Protein AF-M1F6X7-F1 (afdb_monomer)

Solvent-accessible surface area (backbone atoms only — not comparable to full-atom values): 12164 Å² total; per-residue (Å²): 140,86,89,84,86,83,87,74,58,83,88,46,48,66,58,52,55,57,53,46,52,74,77,38,92,84,75,77,85,72,85,86,73,88,74,80,85,72,71,90,48,77,64,46,50,70,72,51,71,56,59,38,81,82,43,42,89,64,63,47,84,87,40,92,44,51,84,36,68,67,55,43,53,50,49,46,57,52,26,52,50,25,73,67,59,53,76,89,59,82,58,83,80,77,90,76,50,71,66,55,34,50,34,46,22,57,45,45,52,60,50,59,69,45,37,86,82,72,51,56,69,70,54,56,58,50,49,56,48,34,40,74,74,34,51,47,50,54,84,38,80,56,48,63,44,55,45,20,52,52,36,34,77,73,75,55,29,33,61,40,64,31,62,54,49,54,36,69,68,41,51,55,56,32,47,78,66,36,32,45,79,37,62,84,71,77,78,51,67,93,41,58,92,60,70,99,68,124

Structure (mmCIF, N/CA/C/O backbone):
data_AF-M1F6X7-F1
#
_entry.id   AF-M1F6X7-F1
#
loop_
_atom_site.group_PDB
_atom_site.id
_atom_site.type_symbol
_atom_site.label_atom_id
_atom_site.label_alt_id
_atom_site.label_comp_id
_atom_site.label_asym_id
_atom_site.label_entity_id
_atom_site.label_seq_id
_atom_site.pdbx_PDB_ins_code
_atom_site.Cartn_x
_atom_site.Cartn_y
_ato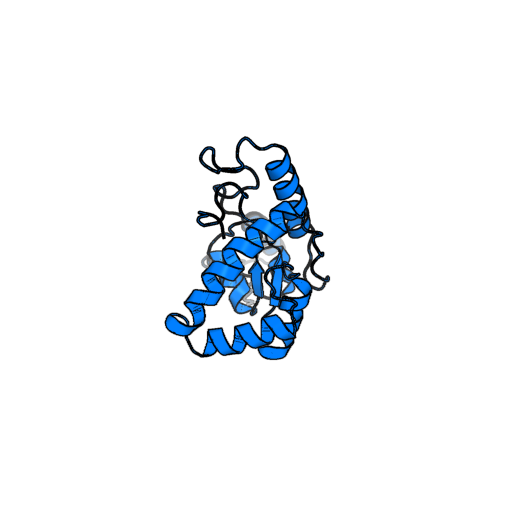m_site.Cartn_z
_atom_site.occupancy
_atom_site.B_iso_or_equiv
_atom_site.auth_seq_id
_atom_site.auth_comp_id
_atom_site.auth_asym_id
_atom_site.auth_atom_id
_atom_site.pdbx_PDB_model_num
ATOM 1 N N . GLU A 1 1 ? 22.591 -9.695 -46.150 1.00 74.75 1 GLU A N 1
ATOM 2 C CA . GLU A 1 1 ? 22.626 -8.652 -45.103 1.00 74.75 1 GLU A CA 1
ATOM 3 C C . GLU A 1 1 ? 21.731 -9.086 -43.954 1.00 74.75 1 GLU A C 1
ATOM 5 O O . GLU A 1 1 ? 20.701 -9.698 -44.215 1.00 74.75 1 GLU A O 1
ATOM 10 N N . TYR A 1 2 ? 22.136 -8.831 -42.710 1.00 80.81 2 TYR A N 1
ATOM 11 C CA . TYR A 1 2 ? 21.358 -9.176 -41.519 1.00 80.81 2 TYR A CA 1
ATOM 12 C C . TYR A 1 2 ? 21.088 -7.913 -40.709 1.00 80.81 2 TYR A C 1
ATOM 14 O O . TYR A 1 2 ? 21.994 -7.111 -40.492 1.00 80.81 2 TYR A O 1
ATOM 22 N N . TYR A 1 3 ? 19.854 -7.770 -40.232 1.00 80.94 3 TYR A N 1
ATOM 23 C CA . TYR A 1 3 ? 19.467 -6.723 -39.296 1.00 80.94 3 TYR A CA 1
ATOM 24 C C . TYR A 1 3 ? 19.194 -7.368 -37.945 1.00 80.94 3 TYR A C 1
ATOM 26 O O . TYR A 1 3 ? 18.403 -8.305 -37.848 1.00 80.94 3 TYR A O 1
ATOM 34 N N . VAL A 1 4 ? 19.864 -6.875 -36.907 1.00 79.38 4 VAL A N 1
ATOM 35 C CA . VAL A 1 4 ? 19.734 -7.392 -35.545 1.00 79.38 4 VAL A CA 1
ATOM 36 C C . VAL A 1 4 ? 19.265 -6.260 -34.647 1.00 79.38 4 VAL A C 1
ATOM 38 O O . VAL A 1 4 ? 19.945 -5.246 -34.510 1.00 79.38 4 VAL A O 1
ATOM 41 N N . GLN A 1 5 ? 18.104 -6.447 -34.024 1.00 79.88 5 GLN A N 1
ATOM 42 C CA . GLN A 1 5 ? 17.616 -5.591 -32.950 1.00 79.88 5 GLN A CA 1
ATOM 43 C C . GLN A 1 5 ? 17.762 -6.349 -31.631 1.00 79.88 5 GLN A C 1
ATOM 45 O O . GLN A 1 5 ? 17.295 -7.479 -31.506 1.00 79.88 5 GLN A O 1
ATOM 50 N N . CYS A 1 6 ? 18.423 -5.738 -30.652 1.00 80.00 6 CYS A N 1
ATOM 51 C CA . CYS A 1 6 ? 18.613 -6.322 -29.329 1.00 80.00 6 CYS A CA 1
ATOM 52 C C . CYS A 1 6 ? 18.530 -5.247 -28.243 1.00 80.00 6 CYS A C 1
ATOM 54 O O . CYS A 1 6 ? 18.729 -4.060 -28.501 1.00 80.00 6 CYS A O 1
ATOM 56 N N . GLU A 1 7 ? 18.217 -5.682 -27.027 1.00 80.56 7 GLU A N 1
ATOM 57 C CA . GLU A 1 7 ? 18.237 -4.853 -25.826 1.00 80.56 7 GLU A CA 1
ATOM 58 C C . GLU A 1 7 ? 19.459 -5.227 -25.004 1.00 80.56 7 GLU A C 1
ATOM 60 O O . GLU A 1 7 ? 19.685 -6.404 -24.720 1.00 80.56 7 GLU A O 1
ATOM 65 N N . VAL A 1 8 ? 20.254 -4.228 -24.634 1.00 80.75 8 VAL A N 1
ATOM 66 C CA . VAL A 1 8 ? 21.499 -4.427 -23.892 1.00 80.75 8 VAL A CA 1
ATOM 67 C C . VAL A 1 8 ? 21.610 -3.352 -22.823 1.00 80.75 8 VAL A C 1
ATOM 69 O O . VAL A 1 8 ? 21.106 -2.240 -23.001 1.00 80.75 8 VAL A O 1
ATOM 72 N N . HIS A 1 9 ? 22.271 -3.663 -21.712 1.00 78.75 9 HIS A N 1
ATOM 73 C CA . HIS A 1 9 ? 22.577 -2.640 -20.722 1.00 78.75 9 HIS A CA 1
ATOM 74 C C . HIS A 1 9 ? 23.557 -1.616 -21.317 1.00 78.75 9 HIS A C 1
ATOM 76 O O . HIS A 1 9 ? 24.455 -1.986 -22.070 1.00 78.75 9 HIS A O 1
ATOM 82 N N . LEU A 1 10 ? 23.413 -0.329 -20.974 1.00 77.94 10 LEU A N 1
ATOM 83 C CA . LEU A 1 10 ? 24.230 0.751 -21.556 1.00 77.94 10 LEU A CA 1
ATOM 84 C C . LEU A 1 10 ? 25.742 0.516 -21.386 1.00 77.94 10 LEU A C 1
ATOM 86 O O . LEU A 1 10 ? 26.515 0.860 -22.275 1.00 77.94 10 LEU A O 1
ATOM 90 N N . SER A 1 11 ? 26.157 -0.113 -20.281 1.00 82.44 11 SER A N 1
ATOM 91 C CA . SER A 1 11 ? 27.562 -0.483 -20.042 1.00 82.44 11 SER A CA 1
ATOM 92 C C . SER A 1 11 ? 28.110 -1.500 -21.044 1.00 82.44 11 SER A C 1
ATOM 94 O O . SER A 1 11 ? 29.313 -1.528 -21.292 1.00 82.44 11 SER A O 1
ATOM 96 N N . ASP A 1 12 ? 27.243 -2.323 -21.631 1.00 86.69 12 ASP A N 1
ATOM 97 C CA . ASP A 1 12 ? 27.634 -3.509 -22.395 1.00 86.69 12 ASP A CA 1
ATOM 98 C C . ASP A 1 12 ? 27.582 -3.267 -23.907 1.00 86.69 12 ASP A C 1
ATOM 100 O O . ASP A 1 12 ? 28.079 -4.086 -24.683 1.00 86.69 12 ASP A O 1
ATOM 104 N N . VAL A 1 13 ? 27.032 -2.122 -24.336 1.00 86.00 13 VAL A N 1
ATOM 105 C CA . VAL A 1 13 ? 26.913 -1.726 -25.750 1.00 86.00 13 VAL A CA 1
ATOM 106 C C . VAL A 1 13 ? 28.269 -1.817 -26.452 1.00 86.00 13 VAL A C 1
ATOM 108 O O . VAL A 1 13 ? 28.392 -2.474 -27.486 1.00 86.00 13 VAL A O 1
ATOM 111 N N . SER A 1 14 ? 29.309 -1.216 -25.866 1.00 86.62 14 SER A N 1
ATOM 112 C CA . SER A 1 14 ? 30.664 -1.214 -26.439 1.00 86.62 14 SER A CA 1
ATOM 113 C C . SER A 1 14 ? 31.224 -2.632 -26.599 1.00 86.62 14 SER A C 1
ATOM 115 O O . SER A 1 14 ? 31.780 -2.983 -27.647 1.00 86.62 14 SER A O 1
ATOM 117 N N . THR A 1 15 ? 31.016 -3.481 -25.590 1.00 91.38 15 THR A N 1
ATOM 118 C CA . THR A 1 15 ? 31.472 -4.876 -25.579 1.00 91.38 15 THR A CA 1
ATOM 119 C C . THR A 1 15 ? 30.759 -5.713 -26.640 1.00 91.38 15 THR A C 1
ATOM 121 O O . THR A 1 15 ? 31.411 -6.485 -27.355 1.00 91.38 15 THR A O 1
ATOM 124 N N . LEU A 1 16 ? 29.441 -5.542 -26.797 1.00 90.00 16 LEU A N 1
ATOM 125 C CA . LEU A 1 16 ? 28.664 -6.230 -27.828 1.00 90.00 16 LEU A CA 1
ATOM 126 C C . LEU A 1 16 ? 29.121 -5.815 -29.229 1.00 90.00 16 LEU A C 1
ATOM 128 O O . LEU A 1 16 ? 29.435 -6.677 -30.050 1.00 90.00 16 LEU A O 1
ATOM 132 N N . VAL A 1 17 ? 29.204 -4.509 -29.496 1.00 88.69 17 VAL A N 1
ATOM 133 C CA . VAL A 1 17 ? 29.607 -3.982 -30.810 1.00 88.69 17 VAL A CA 1
ATOM 134 C C . VAL A 1 17 ? 31.012 -4.461 -31.174 1.00 88.69 17 VAL A C 1
ATOM 136 O O . VAL A 1 17 ? 31.238 -4.914 -32.296 1.00 88.69 17 VAL A O 1
ATOM 139 N N . SER A 1 18 ? 31.943 -4.431 -30.219 1.00 90.44 18 SER A N 1
ATOM 140 C CA . SER A 1 18 ? 33.307 -4.935 -30.415 1.00 90.44 18 SER A CA 1
ATOM 141 C C . SER A 1 18 ? 33.330 -6.433 -30.722 1.00 90.44 18 SER A C 1
ATOM 143 O O . SER A 1 18 ? 34.113 -6.888 -31.551 1.00 90.44 18 SER A O 1
ATOM 145 N N . SER A 1 19 ? 32.452 -7.215 -30.093 1.00 92.50 19 SER A N 1
ATOM 146 C CA . SER A 1 19 ? 32.354 -8.657 -30.339 1.00 92.50 19 SER A CA 1
ATOM 147 C C . SER A 1 19 ? 31.752 -8.985 -31.705 1.00 92.50 19 SER A C 1
ATOM 149 O O . SER A 1 19 ? 32.264 -9.872 -32.388 1.00 92.50 19 SER A O 1
ATOM 151 N N . LEU A 1 20 ? 30.739 -8.235 -32.146 1.00 91.69 20 LEU A N 1
ATOM 152 C CA . LEU A 1 20 ? 30.153 -8.382 -33.481 1.00 91.69 20 LEU A CA 1
ATOM 153 C C . LEU A 1 20 ? 31.169 -8.053 -34.579 1.00 91.69 20 LEU A C 1
ATOM 155 O O . LEU A 1 20 ? 31.299 -8.818 -35.529 1.00 91.69 20 LEU A O 1
ATOM 159 N N . LYS A 1 21 ? 31.958 -6.983 -34.410 1.00 91.25 21 LYS A N 1
ATOM 160 C CA . LYS A 1 21 ? 33.023 -6.594 -35.355 1.00 91.25 21 LYS A CA 1
ATOM 161 C C . LYS A 1 21 ? 34.134 -7.635 -35.510 1.00 91.25 21 LYS A C 1
ATOM 163 O O . LYS A 1 21 ? 34.841 -7.620 -36.506 1.00 91.25 21 LYS A O 1
ATOM 168 N N . ARG A 1 22 ? 34.304 -8.542 -34.540 1.00 93.38 22 ARG A N 1
ATOM 169 C CA . ARG A 1 22 ? 35.243 -9.674 -34.663 1.00 93.38 22 ARG A CA 1
ATOM 170 C C . ARG A 1 22 ? 34.701 -10.818 -35.518 1.00 93.38 22 ARG A C 1
ATOM 172 O O . ARG A 1 22 ? 35.485 -11.637 -35.976 1.00 93.38 22 ARG A O 1
ATOM 179 N N . SER A 1 23 ? 33.382 -10.893 -35.685 1.00 91.12 23 SER A N 1
ATOM 180 C CA . SER A 1 23 ? 32.707 -12.013 -36.354 1.00 91.12 23 SER A CA 1
ATOM 181 C C . SER A 1 23 ? 32.073 -11.618 -37.692 1.00 91.12 23 SER A C 1
ATOM 183 O O . SER A 1 23 ? 31.665 -12.494 -38.447 1.00 91.12 23 SER A O 1
ATOM 185 N N . ALA A 1 24 ? 31.965 -10.319 -37.982 1.00 88.44 24 ALA A N 1
ATOM 186 C CA . ALA A 1 24 ? 31.384 -9.779 -39.205 1.00 88.44 24 ALA A CA 1
ATOM 187 C C . ALA A 1 24 ? 32.149 -8.526 -39.660 1.00 88.44 24 ALA A C 1
ATOM 189 O O . ALA A 1 24 ? 32.500 -7.681 -38.837 1.00 88.44 24 ALA A O 1
ATOM 190 N N . GLU A 1 25 ? 32.379 -8.406 -40.970 1.00 85.12 25 GLU A N 1
ATOM 191 C CA . GLU A 1 25 ? 33.230 -7.363 -41.564 1.00 85.12 25 GLU A CA 1
ATOM 192 C C . GLU A 1 25 ? 32.570 -5.968 -41.552 1.00 85.12 25 GLU A C 1
ATOM 194 O O . GLU A 1 25 ? 33.205 -4.995 -41.155 1.00 85.12 25 GLU A O 1
ATOM 199 N N . ASP A 1 26 ? 31.273 -5.866 -41.876 1.00 86.25 26 ASP A N 1
ATOM 200 C CA . ASP A 1 26 ? 30.561 -4.585 -42.055 1.00 86.25 26 ASP A CA 1
ATOM 201 C C . ASP A 1 26 ? 29.484 -4.320 -40.983 1.00 86.25 26 ASP A C 1
ATOM 203 O O . ASP A 1 26 ? 28.298 -4.123 -41.267 1.00 86.25 26 ASP A O 1
ATOM 207 N N . VAL A 1 27 ? 29.880 -4.299 -39.706 1.00 87.25 27 VAL A N 1
ATOM 208 C CA . VAL A 1 27 ? 28.955 -3.984 -38.599 1.00 87.25 27 VAL A CA 1
ATOM 209 C C . VAL A 1 27 ? 28.691 -2.479 -38.520 1.00 87.25 27 VAL A C 1
ATOM 211 O O . VAL A 1 27 ? 29.536 -1.704 -38.063 1.00 87.25 27 VAL A O 1
ATOM 214 N N . LYS A 1 28 ? 27.475 -2.069 -38.891 1.00 85.38 28 LYS A N 1
ATOM 215 C CA . LYS A 1 28 ? 26.968 -0.700 -38.719 1.00 85.38 28 LYS A CA 1
ATOM 216 C C . LYS A 1 28 ? 25.973 -0.649 -37.563 1.00 85.38 28 LYS A C 1
ATOM 218 O O . LYS A 1 28 ? 25.024 -1.425 -37.525 1.00 85.38 28 LYS A O 1
ATOM 223 N N . THR A 1 29 ? 26.168 0.286 -36.639 1.00 82.69 29 THR A N 1
ATOM 224 C CA . THR A 1 29 ? 25.193 0.589 -35.588 1.00 82.69 29 THR A CA 1
ATOM 225 C C . THR A 1 29 ? 24.317 1.757 -36.029 1.00 82.69 29 THR A C 1
ATOM 227 O O . THR A 1 29 ? 24.804 2.825 -36.394 1.00 82.69 29 THR A O 1
ATOM 230 N N . THR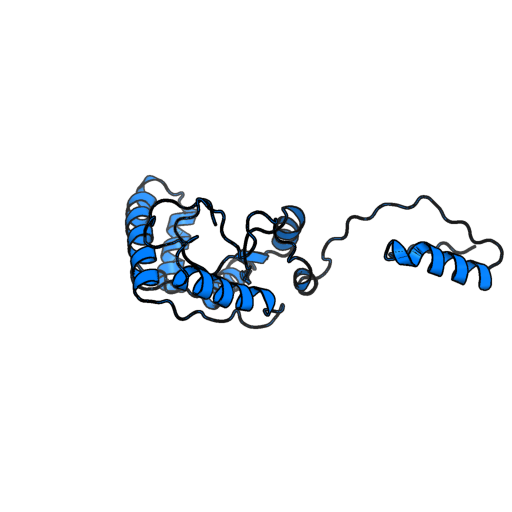 A 1 30 ? 23.003 1.558 -36.024 1.00 74.06 30 THR A N 1
ATOM 231 C CA . THR A 1 30 ? 22.019 2.634 -36.203 1.00 74.06 30 THR A CA 1
ATOM 232 C C . THR A 1 30 ? 21.607 3.227 -34.856 1.00 74.06 30 THR A C 1
ATOM 234 O O . THR A 1 30 ? 21.797 2.597 -33.821 1.00 74.06 30 THR A O 1
ATOM 237 N N . LYS A 1 31 ? 21.048 4.446 -34.900 1.00 68.88 31 LYS A N 1
ATOM 238 C CA . LYS A 1 31 ? 20.545 5.269 -33.784 1.00 68.88 31 LYS A CA 1
ATOM 239 C C . LYS A 1 31 ? 20.216 4.470 -32.514 1.00 68.88 31 LYS A C 1
ATOM 241 O O . LYS A 1 31 ? 19.254 3.705 -32.495 1.00 68.88 31 LYS A O 1
ATOM 246 N N . GLU A 1 32 ? 20.975 4.715 -31.447 1.00 69.19 32 GLU A N 1
ATOM 247 C CA . GLU A 1 32 ? 20.642 4.224 -30.112 1.00 69.19 32 GLU A CA 1
ATOM 248 C C . GLU A 1 32 ? 19.299 4.822 -29.688 1.00 69.19 32 GLU A C 1
ATOM 250 O O . GLU A 1 32 ? 19.150 6.035 -29.515 1.00 69.19 32 GLU A O 1
ATOM 255 N N . LEU A 1 33 ? 18.289 3.970 -29.549 1.00 67.25 33 LEU A N 1
ATOM 256 C CA . LEU A 1 33 ? 17.039 4.363 -28.925 1.00 67.25 33 LEU A CA 1
ATOM 257 C C . LEU A 1 33 ? 17.198 4.135 -27.431 1.00 67.25 33 LEU A C 1
ATOM 259 O O . LEU A 1 33 ? 17.299 2.996 -26.977 1.00 67.25 33 LEU A O 1
ATOM 263 N N . LYS A 1 34 ? 17.221 5.226 -26.661 1.00 66.75 34 LYS A N 1
ATOM 264 C CA . LYS A 1 34 ? 17.190 5.145 -25.203 1.00 66.75 34 LYS A CA 1
ATOM 265 C C . LYS A 1 34 ? 15.867 4.503 -24.791 1.00 66.75 34 LYS A C 1
ATOM 267 O O . LYS A 1 34 ? 14.822 5.152 -24.789 1.00 66.75 34 LYS A O 1
ATOM 272 N N . PHE A 1 35 ? 15.917 3.215 -24.485 1.00 70.50 35 PHE A N 1
ATOM 273 C CA . PHE A 1 35 ? 14.764 2.471 -24.017 1.00 70.50 35 PHE A CA 1
ATOM 274 C C . PHE A 1 35 ? 14.628 2.676 -22.511 1.00 70.50 35 PHE A C 1
ATOM 276 O O . PHE A 1 35 ? 15.511 2.308 -21.737 1.00 70.50 35 PHE A O 1
ATOM 283 N N . ASN A 1 36 ? 13.524 3.287 -22.087 1.00 79.44 36 ASN A N 1
ATOM 284 C CA . ASN A 1 36 ? 13.182 3.310 -20.673 1.00 79.44 36 ASN A CA 1
ATOM 285 C C . ASN A 1 36 ? 12.654 1.926 -20.311 1.00 79.44 36 ASN A C 1
ATOM 287 O O . ASN A 1 36 ? 11.577 1.546 -20.769 1.00 79.44 36 ASN A O 1
ATOM 291 N N . TRP A 1 37 ? 13.424 1.186 -19.516 1.00 85.94 37 TRP A N 1
ATOM 292 C CA . TRP A 1 37 ? 13.021 -0.136 -19.057 1.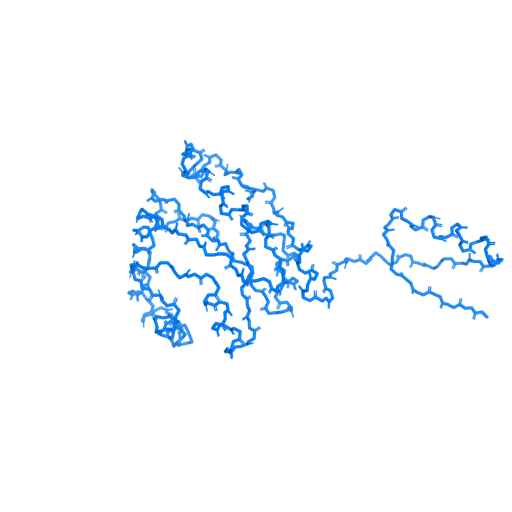00 85.94 37 TRP A CA 1
ATOM 293 C C . TRP A 1 37 ? 11.645 -0.088 -18.372 1.00 85.94 37 TRP A C 1
ATOM 295 O O . TRP A 1 37 ? 11.334 0.851 -17.633 1.00 85.94 37 TRP A O 1
ATOM 305 N N . PHE A 1 38 ? 10.832 -1.110 -18.633 1.00 90.38 38 PHE A N 1
ATOM 306 C CA . PHE A 1 38 ? 9.584 -1.382 -17.932 1.00 90.38 38 PHE A CA 1
ATOM 307 C C . PHE A 1 38 ? 9.404 -2.901 -17.788 1.00 90.38 38 PHE A C 1
ATOM 309 O O . PHE A 1 38 ? 9.865 -3.650 -18.658 1.00 90.38 38 PHE A O 1
ATOM 316 N N . PRO A 1 39 ? 8.738 -3.363 -16.718 1.00 93.50 39 PRO A N 1
ATOM 317 C CA . PRO A 1 39 ? 8.471 -4.780 -16.506 1.00 93.50 39 PRO A CA 1
ATOM 318 C C . PRO A 1 39 ? 7.575 -5.331 -17.620 1.00 93.50 39 PRO A C 1
ATOM 320 O O . PRO A 1 39 ? 6.523 -4.770 -17.923 1.00 93.50 39 PRO A O 1
ATOM 323 N N . ARG A 1 40 ? 7.979 -6.446 -18.233 1.00 92.69 40 ARG A N 1
ATOM 324 C CA . ARG A 1 40 ? 7.223 -7.158 -19.283 1.00 92.69 40 ARG A CA 1
ATOM 325 C C . ARG A 1 40 ? 6.427 -8.333 -18.742 1.00 92.69 40 ARG A C 1
ATOM 327 O O . ARG A 1 40 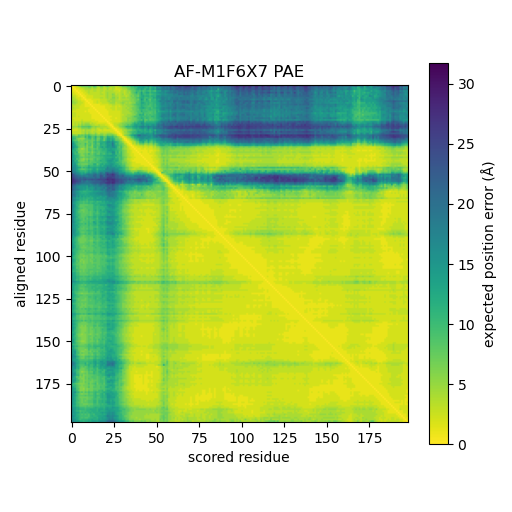? 5.462 -8.773 -19.360 1.00 92.69 40 ARG A O 1
ATOM 334 N N . LYS A 1 41 ? 6.847 -8.860 -17.595 1.00 95.06 41 LYS A N 1
ATOM 335 C CA . LYS A 1 41 ? 6.181 -9.944 -16.874 1.00 95.06 41 LYS A CA 1
ATOM 336 C C . LYS A 1 41 ? 5.940 -9.504 -15.444 1.00 95.06 41 LYS A C 1
ATOM 338 O O . LYS A 1 41 ? 6.747 -8.783 -14.871 1.00 95.06 41 LYS A O 1
ATOM 343 N N . ILE A 1 42 ? 4.885 -10.028 -14.834 1.00 95.44 42 ILE A N 1
ATOM 344 C CA . ILE A 1 42 ? 4.516 -9.674 -13.461 1.00 95.44 42 ILE A CA 1
ATOM 345 C C . ILE A 1 42 ? 5.617 -9.987 -12.434 1.00 95.44 42 ILE A C 1
ATOM 347 O O . ILE A 1 42 ? 5.800 -9.238 -11.484 1.00 95.44 42 ILE A O 1
ATOM 351 N N . ALA A 1 43 ? 6.408 -11.043 -12.658 1.00 94.25 43 ALA A N 1
ATOM 352 C CA . ALA A 1 43 ? 7.556 -11.378 -11.813 1.00 94.25 43 ALA A CA 1
ATOM 353 C C . ALA A 1 43 ? 8.677 -10.323 -11.866 1.00 94.25 43 ALA A C 1
ATOM 355 O O . ALA A 1 43 ? 9.466 -10.206 -10.937 1.00 94.25 43 ALA A O 1
ATOM 356 N N . GLU A 1 44 ? 8.742 -9.511 -12.925 1.00 94.81 44 GLU A N 1
ATOM 357 C CA . GLU A 1 44 ? 9.727 -8.430 -13.032 1.00 94.81 44 GLU A CA 1
ATOM 358 C C . GLU A 1 44 ? 9.377 -7.224 -12.153 1.00 94.81 44 GLU A C 1
ATOM 360 O O . GLU A 1 44 ? 10.237 -6.369 -11.954 1.00 94.81 44 GLU A O 1
ATOM 365 N N . LEU A 1 45 ? 8.176 -7.183 -11.556 1.00 95.06 45 LEU A N 1
ATOM 366 C CA . LEU A 1 45 ? 7.840 -6.209 -10.513 1.00 95.06 45 LEU A CA 1
ATOM 367 C C . LEU A 1 45 ? 8.708 -6.369 -9.259 1.00 95.06 45 LEU A C 1
ATOM 369 O O . LEU A 1 45 ? 8.831 -5.421 -8.491 1.00 95.06 45 LEU A O 1
ATOM 373 N N . ASP A 1 46 ? 9.393 -7.506 -9.087 1.00 93.69 46 ASP A N 1
ATOM 374 C CA . ASP A 1 46 ? 10.440 -7.666 -8.070 1.00 93.69 46 ASP A CA 1
ATOM 375 C C . ASP A 1 46 ? 11.618 -6.696 -8.256 1.00 93.69 46 ASP A C 1
ATOM 377 O O . ASP A 1 46 ? 12.415 -6.545 -7.337 1.00 93.69 46 ASP A O 1
ATOM 381 N N . LYS A 1 47 ? 11.737 -6.042 -9.421 1.00 90.50 47 LYS A N 1
ATOM 382 C CA . LYS A 1 47 ? 12.720 -4.985 -9.715 1.00 90.50 47 LYS A CA 1
ATOM 383 C C . LYS A 1 47 ? 12.132 -3.571 -9.587 1.00 90.50 47 LYS A C 1
ATOM 385 O O . LYS A 1 47 ? 12.868 -2.595 -9.698 1.00 90.50 47 LYS A O 1
ATOM 390 N N . CYS A 1 48 ? 10.822 -3.447 -9.370 1.00 89.81 48 CYS A N 1
ATOM 391 C CA . CYS A 1 48 ? 10.105 -2.177 -9.235 1.00 89.81 48 CYS A CA 1
ATOM 392 C C . CYS A 1 48 ? 10.017 -1.757 -7.760 1.00 89.81 48 CYS A C 1
ATOM 394 O O . CYS A 1 48 ? 8.931 -1.674 -7.190 1.00 89.81 48 CYS A O 1
ATOM 396 N N . HIS A 1 49 ? 11.175 -1.549 -7.134 1.00 83.00 49 HIS A N 1
ATOM 397 C CA . HIS A 1 49 ? 11.305 -1.210 -5.714 1.00 83.00 49 HIS A CA 1
ATOM 398 C C . HIS A 1 49 ? 12.043 0.121 -5.491 1.00 83.00 49 HIS A C 1
ATOM 400 O O . HIS A 1 49 ? 12.604 0.343 -4.417 1.00 83.00 49 HIS A O 1
ATOM 406 N N . HIS A 1 50 ? 12.131 0.991 -6.504 1.00 80.44 50 HIS A N 1
ATOM 407 C CA . HIS A 1 50 ? 12.843 2.262 -6.367 1.00 80.44 50 HIS A CA 1
ATOM 408 C C . HIS A 1 50 ? 12.038 3.203 -5.474 1.00 80.44 50 HIS A C 1
ATOM 410 O O . HIS A 1 50 ? 11.070 3.816 -5.930 1.00 80.44 50 HIS A O 1
ATOM 416 N N . LEU A 1 51 ? 12.440 3.305 -4.208 1.00 78.62 51 LEU A N 1
ATOM 417 C CA . LEU A 1 51 ? 11.848 4.226 -3.247 1.00 78.62 51 LEU A CA 1
ATOM 418 C C . LEU A 1 51 ? 12.270 5.665 -3.554 1.00 78.62 51 LEU A C 1
ATOM 420 O O . LEU A 1 51 ? 13.406 5.937 -3.950 1.00 78.62 51 LEU A O 1
ATOM 424 N N . VAL A 1 52 ? 11.344 6.598 -3.365 1.00 75.69 52 VAL A N 1
ATOM 425 C CA . VAL A 1 52 ? 11.654 8.025 -3.343 1.00 75.69 52 VAL A CA 1
ATOM 426 C C . VAL A 1 52 ? 12.398 8.298 -2.039 1.00 75.69 52 VAL A C 1
ATOM 428 O O . VAL A 1 52 ? 11.866 8.047 -0.965 1.00 75.69 52 VAL A O 1
ATOM 431 N N . THR A 1 53 ? 13.615 8.835 -2.132 1.00 60.97 53 THR A N 1
ATOM 432 C CA . THR A 1 53 ? 14.556 9.030 -1.009 1.00 60.97 53 THR A CA 1
ATOM 433 C C . THR A 1 53 ? 14.011 9.829 0.178 1.00 60.97 53 THR A C 1
ATOM 435 O O . THR A 1 53 ? 14.568 9.740 1.261 1.00 60.97 53 THR A O 1
ATOM 438 N N . LYS A 1 54 ? 12.925 10.591 0.002 1.00 52.34 54 LYS A N 1
ATOM 439 C CA . LYS A 1 54 ? 12.246 11.320 1.087 1.00 52.34 54 LYS A CA 1
ATOM 440 C C . LYS A 1 54 ? 11.362 10.421 1.980 1.00 52.34 54 LYS A C 1
ATOM 442 O O . LYS A 1 54 ? 10.910 10.851 3.026 1.00 52.34 54 LYS A O 1
ATOM 447 N N . PHE A 1 55 ? 11.118 9.177 1.572 1.00 51.38 55 PHE A N 1
ATOM 448 C CA . PHE A 1 55 ? 10.301 8.195 2.297 1.00 51.38 55 PHE A CA 1
ATOM 449 C C . PHE A 1 55 ? 11.052 6.868 2.462 1.00 51.38 55 PHE A C 1
ATOM 451 O O . PHE A 1 55 ? 10.456 5.788 2.423 1.00 51.38 55 PHE A O 1
ATOM 458 N N . ASP A 1 56 ? 12.379 6.964 2.586 1.00 54.62 56 ASP A N 1
ATOM 459 C CA . ASP A 1 56 ? 13.226 5.875 3.071 1.00 54.62 56 ASP A CA 1
ATOM 460 C C . ASP A 1 56 ? 12.731 5.451 4.479 1.00 54.62 56 ASP A C 1
ATOM 462 O O . ASP A 1 56 ? 12.009 6.210 5.129 1.00 54.62 56 ASP A O 1
ATOM 466 N N . PRO A 1 57 ? 13.083 4.270 5.017 1.00 54.88 57 PRO A N 1
ATOM 467 C CA . PRO A 1 57 ? 12.725 3.888 6.387 1.00 54.88 57 PRO A CA 1
ATOM 468 C C . PRO A 1 57 ? 13.188 4.886 7.464 1.00 54.88 57 PRO A C 1
ATOM 470 O O . PRO A 1 57 ? 12.764 4.777 8.617 1.00 54.88 57 PRO A O 1
ATOM 473 N N . ASP A 1 58 ? 14.057 5.834 7.107 1.00 64.62 58 ASP A N 1
ATOM 474 C CA . ASP A 1 58 ? 14.387 6.992 7.920 1.00 64.62 58 ASP A CA 1
ATOM 475 C C . ASP A 1 58 ? 13.333 8.090 7.748 1.00 64.62 58 ASP A C 1
ATOM 477 O O . ASP A 1 58 ? 13.264 8.794 6.744 1.00 64.62 58 ASP A O 1
ATOM 481 N N . LEU A 1 59 ? 12.498 8.202 8.779 1.00 71.69 59 LEU A N 1
ATOM 482 C CA . LEU A 1 59 ? 11.431 9.188 8.897 1.00 71.69 59 LEU A CA 1
ATOM 483 C C . LEU A 1 59 ? 11.988 10.620 8.790 1.00 71.69 59 LEU A C 1
ATOM 485 O O . LEU A 1 59 ? 13.064 10.912 9.319 1.00 71.69 59 LEU A O 1
ATOM 489 N N . ASP A 1 60 ? 11.224 11.523 8.172 1.00 77.56 60 ASP A N 1
ATOM 490 C CA . ASP A 1 60 ? 11.504 12.965 8.197 1.00 77.56 60 ASP A CA 1
ATOM 491 C C . ASP A 1 60 ? 11.559 13.483 9.654 1.00 77.56 60 ASP A C 1
ATOM 493 O O . ASP A 1 60 ? 10.862 12.965 10.526 1.00 77.56 60 ASP A O 1
ATOM 497 N N . GLN A 1 61 ? 12.350 14.529 9.938 1.00 79.44 61 GLN A N 1
ATOM 498 C CA . GLN A 1 61 ? 12.491 15.073 11.306 1.00 79.44 61 GLN A CA 1
ATOM 499 C C . GLN A 1 61 ? 11.164 15.547 11.918 1.00 79.44 61 GLN A C 1
ATOM 501 O O . GLN A 1 61 ? 10.970 15.423 13.126 1.00 79.44 61 GLN A O 1
ATOM 506 N N . ASP A 1 62 ? 10.253 16.047 11.081 1.00 83.31 62 ASP A N 1
ATOM 507 C CA . ASP A 1 62 ? 8.928 16.521 11.492 1.00 83.31 62 ASP A CA 1
ATOM 508 C C . ASP A 1 62 ? 7.904 15.379 11.641 1.00 83.31 62 ASP A C 1
ATOM 510 O O . ASP A 1 62 ? 6.758 15.608 12.032 1.00 83.31 62 ASP A O 1
ATOM 514 N N . HIS A 1 63 ? 8.284 14.136 11.323 1.00 84.44 63 HIS A N 1
ATOM 515 C CA . HIS A 1 63 ? 7.403 12.985 11.468 1.00 84.44 63 HIS A CA 1
ATOM 516 C C . HIS A 1 63 ? 7.173 12.681 12.965 1.00 84.44 63 HIS A C 1
ATOM 518 O O . HIS A 1 63 ? 8.141 12.574 13.722 1.00 84.44 63 HIS A O 1
ATOM 524 N N . PRO A 1 64 ? 5.927 12.437 13.419 1.00 88.75 64 PRO A N 1
ATOM 525 C CA . PRO A 1 64 ? 5.609 12.244 14.842 1.00 88.75 64 PRO A CA 1
ATOM 526 C C . PRO A 1 64 ? 6.389 11.102 15.516 1.00 88.75 64 PRO A C 1
ATOM 528 O O . PRO A 1 64 ? 6.737 11.195 16.686 1.00 88.75 64 PRO A O 1
ATOM 531 N N . GLY A 1 65 ? 6.707 10.047 14.764 1.00 88.25 65 GLY A N 1
ATOM 532 C CA . GLY A 1 65 ? 7.540 8.925 15.213 1.00 88.25 65 GLY A CA 1
ATOM 533 C C . GLY A 1 65 ? 9.057 9.085 15.009 1.00 88.25 65 GLY A C 1
ATOM 534 O O . GLY A 1 65 ? 9.780 8.105 15.169 1.00 88.25 65 GLY A O 1
ATOM 535 N N . PHE A 1 66 ? 9.574 10.257 14.609 1.00 87.31 66 PHE A N 1
ATOM 536 C CA . PHE A 1 66 ? 11.004 10.442 14.298 1.00 87.31 66 PHE A CA 1
ATOM 537 C C . PHE A 1 66 ? 11.926 10.142 15.488 1.00 87.31 66 PHE A C 1
ATOM 539 O O . PHE A 1 66 ? 13.002 9.558 15.324 1.00 87.31 66 PHE A O 1
ATOM 546 N N . THR A 1 67 ? 11.504 10.534 16.689 1.00 90.06 67 THR A N 1
ATOM 547 C CA . THR A 1 67 ? 12.241 10.322 17.942 1.00 90.06 67 THR A CA 1
ATOM 548 C C . THR A 1 67 ? 11.779 9.085 18.709 1.00 90.06 67 THR A C 1
ATOM 550 O O . THR A 1 67 ? 12.367 8.780 19.744 1.00 90.06 67 THR A O 1
ATOM 553 N N . ASP A 1 68 ? 10.780 8.352 18.207 1.00 93.81 68 ASP A N 1
ATOM 554 C CA . ASP A 1 68 ? 10.283 7.129 18.832 1.00 93.81 68 ASP A CA 1
ATOM 555 C C . ASP A 1 68 ? 11.097 5.906 18.351 1.00 93.81 68 ASP A C 1
ATOM 557 O O . ASP A 1 68 ? 10.948 5.446 17.210 1.00 93.81 68 ASP A O 1
ATOM 561 N N . PRO A 1 69 ? 11.961 5.328 19.206 1.00 93.75 69 PRO A N 1
ATOM 562 C CA . PRO A 1 69 ? 12.768 4.174 18.829 1.00 93.75 69 PRO A CA 1
ATOM 563 C C . PRO A 1 69 ? 11.934 2.901 18.611 1.00 93.75 69 PRO A C 1
ATOM 565 O O . PRO A 1 69 ? 12.347 2.037 17.829 1.00 93.75 69 PRO A O 1
ATOM 568 N N . VAL A 1 70 ? 10.782 2.760 19.276 1.00 95.62 70 VAL A N 1
ATOM 569 C CA . VAL A 1 70 ? 9.886 1.604 19.139 1.00 95.62 70 VAL A CA 1
ATOM 570 C C . VAL A 1 70 ? 9.204 1.659 17.780 1.00 95.62 70 VAL A C 1
ATOM 572 O O . VAL A 1 70 ? 9.309 0.694 17.016 1.00 95.62 70 VAL A O 1
ATOM 575 N N . TYR A 1 71 ? 8.615 2.804 17.427 1.00 94.50 71 TYR A N 1
ATOM 576 C CA . TYR A 1 71 ? 7.984 3.004 16.123 1.00 94.50 71 TYR A CA 1
ATOM 577 C C . TYR A 1 71 ? 8.985 2.850 14.970 1.00 94.50 71 TYR A C 1
ATOM 579 O O . TYR A 1 71 ? 8.710 2.141 14.001 1.00 94.50 71 TYR A O 1
ATOM 587 N N . ARG A 1 72 ? 10.204 3.399 15.082 1.00 91.62 72 ARG A N 1
ATOM 588 C CA . ARG A 1 72 ? 11.258 3.211 14.060 1.00 91.62 72 ARG A CA 1
ATOM 589 C C . ARG A 1 72 ? 11.651 1.750 13.882 1.00 91.62 72 ARG A C 1
ATOM 591 O O . ARG A 1 72 ? 11.765 1.264 12.755 1.00 91.62 72 ARG A O 1
ATOM 598 N N . LYS A 1 73 ? 11.839 1.019 14.985 1.00 94.25 73 LYS A N 1
ATOM 599 C CA . LYS A 1 73 ? 12.143 -0.418 14.938 1.00 94.25 73 LYS A CA 1
ATOM 600 C C . LYS A 1 73 ? 10.993 -1.200 14.299 1.00 94.25 73 LYS A C 1
ATOM 602 O O . LYS A 1 73 ? 11.248 -2.110 13.508 1.00 94.25 73 LYS A O 1
ATOM 607 N N . ARG A 1 74 ? 9.747 -0.830 14.608 1.00 95.75 74 ARG A N 1
ATOM 608 C CA . ARG A 1 74 ? 8.533 -1.419 14.032 1.00 95.75 74 ARG A CA 1
ATOM 609 C C . ARG A 1 74 ? 8.442 -1.166 12.524 1.00 95.75 74 ARG A C 1
ATOM 611 O O . ARG A 1 74 ? 8.286 -2.124 11.770 1.00 95.75 74 ARG A O 1
ATOM 618 N N . ARG A 1 75 ? 8.660 0.074 12.073 1.00 93.44 75 ARG A N 1
ATOM 619 C CA . ARG A 1 75 ? 8.725 0.461 10.651 1.00 93.44 75 ARG A CA 1
ATOM 620 C C . ARG A 1 75 ? 9.794 -0.306 9.890 1.00 93.44 75 ARG A C 1
ATOM 622 O O . ARG A 1 75 ? 9.506 -0.832 8.820 1.00 93.44 75 ARG A O 1
ATOM 629 N N . LYS A 1 76 ? 10.996 -0.441 10.458 1.00 92.62 76 LYS A N 1
ATOM 630 C CA . LYS A 1 76 ? 12.076 -1.228 9.852 1.00 92.62 76 LYS A CA 1
ATOM 631 C C . LYS A 1 76 ? 11.696 -2.702 9.701 1.00 92.62 76 LYS A C 1
ATOM 633 O O . LYS A 1 76 ? 11.913 -3.273 8.640 1.00 92.62 76 LYS A O 1
ATOM 638 N N . MET A 1 77 ? 11.104 -3.309 10.731 1.00 95.00 77 MET A N 1
ATOM 639 C CA . MET A 1 77 ? 10.667 -4.707 10.675 1.00 95.00 77 MET A CA 1
ATOM 640 C C . MET A 1 77 ? 9.619 -4.938 9.575 1.00 95.00 77 MET A C 1
ATOM 642 O O . MET A 1 77 ? 9.752 -5.885 8.804 1.00 95.00 77 MET A O 1
ATOM 646 N N . ILE A 1 78 ? 8.632 -4.046 9.452 1.00 95.62 78 ILE A N 1
ATO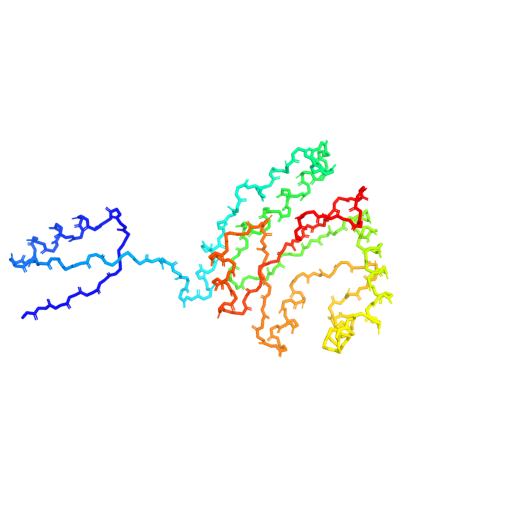M 647 C CA . ILE A 1 78 ? 7.607 -4.129 8.402 1.00 95.62 78 ILE A CA 1
ATOM 648 C C . ILE A 1 78 ? 8.203 -3.827 7.014 1.00 95.62 78 ILE A C 1
ATOM 650 O O . ILE A 1 78 ? 7.884 -4.507 6.043 1.00 95.62 78 ILE A O 1
ATOM 654 N N . GLY A 1 79 ? 9.119 -2.864 6.900 1.00 92.56 79 GLY A N 1
ATOM 655 C CA . GLY A 1 79 ? 9.846 -2.598 5.655 1.00 92.56 79 GLY A CA 1
ATOM 656 C C . GLY A 1 79 ? 10.660 -3.808 5.182 1.00 92.56 79 GLY A C 1
ATOM 657 O O . GLY A 1 79 ? 10.631 -4.152 4.000 1.00 92.56 79 GLY A O 1
ATOM 658 N N . ASP A 1 80 ? 11.311 -4.517 6.111 1.00 93.19 80 ASP A N 1
ATOM 659 C CA . ASP A 1 80 ? 12.077 -5.737 5.829 1.00 93.19 80 ASP A CA 1
ATOM 660 C C . ASP A 1 80 ? 11.188 -6.865 5.252 1.00 93.19 80 ASP A C 1
ATOM 662 O O . ASP A 1 80 ? 11.689 -7.692 4.487 1.00 93.19 80 ASP A O 1
ATOM 666 N N . ILE A 1 81 ? 9.882 -6.898 5.561 1.00 94.88 81 ILE A N 1
ATOM 667 C CA . ILE A 1 81 ? 8.911 -7.814 4.929 1.00 94.88 81 ILE A CA 1
ATOM 668 C C . ILE A 1 81 ? 8.777 -7.492 3.437 1.00 94.88 81 ILE A C 1
ATOM 670 O O . ILE A 1 81 ? 8.943 -8.376 2.594 1.00 94.88 81 ILE A O 1
ATOM 674 N N . ALA A 1 82 ? 8.528 -6.224 3.104 1.00 93.81 82 ALA A N 1
ATOM 675 C CA . ALA A 1 82 ? 8.349 -5.784 1.724 1.00 93.81 82 ALA A CA 1
ATOM 676 C C . ALA A 1 82 ? 9.610 -5.999 0.869 1.00 93.81 82 ALA A C 1
ATOM 678 O O . ALA A 1 82 ? 9.509 -6.430 -0.278 1.00 93.81 82 ALA A O 1
ATOM 679 N N . PHE A 1 83 ? 10.805 -5.766 1.426 1.00 91.12 83 PHE A N 1
ATOM 680 C CA . PHE A 1 83 ? 12.066 -6.001 0.709 1.00 91.12 83 PHE A CA 1
ATOM 681 C C . PHE A 1 83 ? 12.333 -7.481 0.409 1.00 91.12 83 PHE A C 1
ATOM 683 O O . PHE A 1 83 ? 12.976 -7.802 -0.595 1.00 91.12 83 PHE A O 1
ATOM 690 N N . LYS A 1 84 ? 11.864 -8.387 1.274 1.00 94.50 84 LYS A N 1
ATOM 691 C CA . LYS A 1 84 ? 12.064 -9.835 1.116 1.00 94.50 84 LYS A CA 1
ATOM 692 C C . LYS A 1 84 ? 11.016 -10.489 0.222 1.00 94.50 84 LYS A C 1
ATOM 694 O O . LYS A 1 84 ? 11.331 -11.508 -0.383 1.00 94.50 84 LYS A O 1
ATOM 699 N N . TYR A 1 85 ? 9.822 -9.909 0.123 1.00 96.50 85 TYR A N 1
ATOM 700 C CA . TYR A 1 85 ? 8.717 -10.459 -0.659 1.00 96.50 85 TYR A CA 1
ATOM 701 C C . TYR A 1 85 ? 9.078 -10.664 -2.139 1.00 96.50 85 TYR A C 1
ATOM 703 O O . TYR A 1 85 ? 9.614 -9.763 -2.802 1.00 96.50 85 TYR A O 1
ATOM 711 N N . LYS A 1 86 ? 8.722 -11.835 -2.680 1.00 95.38 86 LYS A N 1
ATOM 712 C CA . LYS A 1 86 ? 8.834 -12.159 -4.108 1.00 95.38 86 LYS A CA 1
ATOM 713 C C . LYS A 1 86 ? 7.485 -12.472 -4.733 1.00 95.38 86 LYS A C 1
ATOM 715 O O . LYS A 1 86 ? 6.575 -13.006 -4.103 1.00 95.38 86 LYS A O 1
ATOM 720 N N . GLN A 1 87 ? 7.355 -12.148 -6.017 1.00 94.75 87 GLN A N 1
ATOM 721 C CA . GLN A 1 87 ? 6.126 -12.415 -6.754 1.00 94.75 87 GLN A CA 1
ATOM 722 C C . GLN A 1 87 ? 5.787 -13.914 -6.742 1.00 94.75 87 GLN A C 1
ATOM 724 O O . GLN A 1 87 ? 6.561 -14.737 -7.224 1.00 94.75 87 GLN A O 1
ATOM 729 N N . GLY A 1 88 ? 4.576 -14.242 -6.289 1.00 93.38 88 GLY A N 1
ATOM 730 C CA . GLY A 1 88 ? 4.070 -15.617 -6.228 1.00 93.38 88 GLY A CA 1
ATOM 731 C C . GLY A 1 88 ? 4.132 -16.238 -4.833 1.00 93.38 88 GLY A C 1
ATOM 732 O O . GLY A 1 88 ? 3.500 -17.268 -4.616 1.00 93.38 88 GLY A O 1
ATOM 733 N N . GLU A 1 89 ? 4.828 -15.604 -3.892 1.00 96.62 89 GLU A N 1
ATOM 734 C CA . GLU A 1 89 ? 4.758 -15.950 -2.474 1.00 96.62 89 GLU A CA 1
ATOM 735 C C . GLU A 1 89 ? 3.493 -15.348 -1.834 1.00 96.62 89 GLU A C 1
ATOM 737 O O . GLU A 1 89 ? 2.993 -14.326 -2.313 1.00 96.62 89 GLU A O 1
ATOM 742 N N . PRO A 1 90 ? 2.949 -15.954 -0.764 1.00 98.12 90 PRO A N 1
ATOM 743 C CA . PRO A 1 90 ? 1.910 -15.309 0.032 1.00 98.12 90 PRO A CA 1
ATOM 744 C C . PRO A 1 90 ? 2.474 -14.065 0.730 1.00 98.12 90 PRO A C 1
ATOM 746 O O . PRO A 1 90 ? 3.609 -14.079 1.213 1.00 98.12 90 PRO A O 1
ATOM 749 N N . ILE A 1 91 ? 1.679 -12.998 0.827 1.00 98.50 91 ILE A N 1
ATOM 750 C CA . ILE A 1 91 ? 2.091 -11.777 1.526 1.00 98.50 91 ILE A CA 1
ATOM 751 C C . ILE A 1 91 ? 2.237 -12.097 3.023 1.00 98.50 91 ILE A C 1
ATOM 753 O O . ILE A 1 91 ? 1.277 -12.583 3.636 1.00 98.50 91 ILE A O 1
ATOM 757 N N . PRO A 1 92 ? 3.405 -11.839 3.645 1.00 98.31 92 PRO A N 1
ATOM 758 C CA . PRO A 1 92 ? 3.589 -12.137 5.056 1.00 98.31 92 PRO A CA 1
ATOM 759 C C . PRO A 1 92 ? 2.625 -11.336 5.930 1.00 98.31 92 PRO A C 1
ATOM 761 O O . PRO A 1 92 ? 2.433 -10.129 5.754 1.00 98.31 92 PRO A O 1
ATOM 764 N N . ARG A 1 93 ? 2.011 -12.039 6.881 1.00 98.25 93 ARG A N 1
ATOM 765 C CA . ARG A 1 93 ? 1.074 -11.452 7.837 1.00 98.25 93 ARG A CA 1
ATOM 766 C C . ARG A 1 93 ? 1.840 -10.677 8.907 1.00 98.25 93 ARG A C 1
ATOM 768 O O . ARG A 1 93 ? 2.926 -11.090 9.312 1.00 98.25 93 ARG A O 1
ATOM 775 N N . VAL A 1 94 ? 1.255 -9.579 9.369 1.00 98.06 9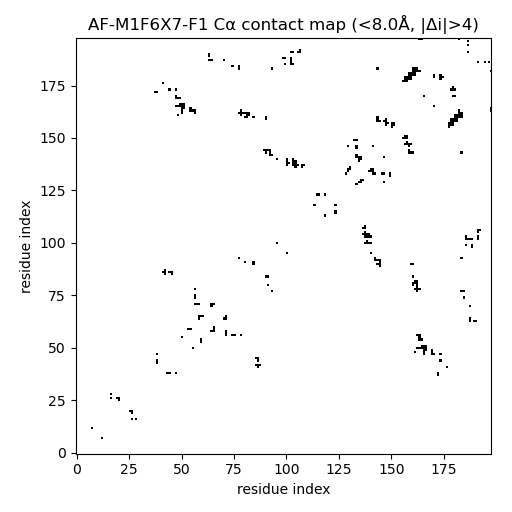4 VAL A N 1
ATOM 776 C CA . VAL A 1 94 ? 1.792 -8.747 10.450 1.00 98.06 94 VAL A CA 1
ATOM 777 C C . VAL A 1 94 ? 0.888 -8.896 11.663 1.00 98.06 94 VAL A C 1
ATOM 779 O O . VAL A 1 94 ? -0.310 -8.634 11.589 1.00 98.06 94 VAL A O 1
ATOM 782 N N . GLU A 1 95 ? 1.461 -9.319 12.784 1.00 98.12 95 GLU A N 1
ATOM 783 C CA . GLU A 1 95 ? 0.779 -9.280 14.075 1.00 98.12 95 GLU A CA 1
ATOM 784 C C . GLU A 1 95 ? 0.822 -7.845 14.602 1.00 98.12 95 GLU A C 1
ATOM 786 O O . GLU A 1 95 ? 1.890 -7.354 14.990 1.00 98.12 95 GLU A O 1
ATOM 791 N N . TYR A 1 96 ? -0.315 -7.154 14.523 1.00 98.44 96 TYR A N 1
ATOM 792 C CA . TYR A 1 96 ? -0.457 -5.766 14.953 1.00 98.44 96 TYR A CA 1
ATOM 793 C C . TYR A 1 96 ? -0.575 -5.662 16.475 1.00 98.44 96 TYR A C 1
ATOM 795 O O . TYR A 1 96 ? -1.220 -6.486 17.118 1.00 98.44 96 TYR A O 1
ATOM 803 N N . MET A 1 97 ? 0.078 -4.652 17.041 1.00 98.19 97 MET A N 1
ATOM 804 C CA . MET A 1 97 ? 0.034 -4.343 18.468 1.00 98.19 97 MET A CA 1
ATOM 805 C C . MET A 1 97 ? -1.309 -3.708 18.838 1.00 98.19 97 MET A C 1
ATOM 807 O O . MET A 1 97 ? -1.975 -3.108 17.998 1.00 98.19 97 MET A O 1
ATOM 811 N N . GLU A 1 98 ? -1.681 -3.782 20.114 1.00 98.25 98 GLU A N 1
ATOM 812 C CA . GLU A 1 98 ? -2.925 -3.188 20.620 1.00 98.25 98 GLU A CA 1
ATOM 813 C C . GLU A 1 98 ? -3.025 -1.682 20.315 1.00 98.25 98 GLU A C 1
ATOM 815 O O . GLU A 1 98 ? -4.057 -1.224 19.840 1.00 98.25 98 GLU A O 1
ATOM 820 N N . GLU A 1 99 ? -1.927 -0.933 20.468 1.00 98.00 99 GLU A N 1
ATOM 821 C CA . GLU A 1 99 ? -1.855 0.497 20.118 1.00 98.00 99 GLU A CA 1
ATOM 822 C C . GLU A 1 99 ? -2.055 0.759 18.610 1.00 98.00 99 GLU A C 1
ATOM 824 O O . GLU A 1 99 ? -2.695 1.737 18.212 1.00 98.00 99 GLU A O 1
ATOM 829 N N . GLU A 1 100 ? -1.552 -0.136 17.752 1.00 98.56 100 GLU A N 1
ATOM 830 C CA . GLU A 1 100 ? -1.765 -0.054 16.303 1.00 98.56 100 GLU A CA 1
ATOM 831 C C . GLU A 1 100 ? -3.250 -0.301 15.979 1.00 98.56 100 GLU A C 1
ATOM 833 O O . GLU A 1 100 ? -3.852 0.442 15.205 1.00 98.56 100 GLU A O 1
ATOM 838 N N . ILE A 1 101 ? -3.872 -1.297 16.618 1.00 98.75 101 ILE A N 1
ATOM 839 C CA . ILE A 1 101 ? -5.301 -1.600 16.448 1.00 98.75 101 ILE A CA 1
ATOM 840 C C . ILE A 1 101 ? -6.176 -0.451 16.971 1.00 98.75 101 ILE A C 1
ATOM 842 O O . ILE A 1 101 ? -7.162 -0.112 16.322 1.00 98.75 101 ILE A O 1
ATOM 846 N N . GLU A 1 102 ? -5.811 0.199 18.078 1.00 98.62 102 GLU A N 1
ATOM 847 C CA . GLU A 1 102 ? -6.521 1.384 18.583 1.00 98.62 102 GLU A CA 1
ATOM 848 C C . GLU A 1 102 ? -6.461 2.545 17.583 1.00 98.62 102 GLU A C 1
ATOM 850 O O . GLU A 1 102 ? -7.484 3.136 17.238 1.00 98.62 102 GLU A O 1
ATOM 855 N N . THR A 1 103 ? -5.273 2.817 17.034 1.00 98.56 103 THR A N 1
ATOM 856 C CA . THR A 1 103 ? -5.091 3.851 16.002 1.00 98.56 103 THR A CA 1
ATOM 857 C C . THR A 1 103 ? -5.959 3.561 14.773 1.00 98.56 103 THR A C 1
ATOM 859 O O . THR A 1 103 ? -6.570 4.463 14.195 1.00 98.56 103 THR A O 1
ATOM 862 N N . TRP A 1 104 ? -6.046 2.291 14.370 1.00 98.69 104 TRP A N 1
ATOM 863 C CA . TRP A 1 104 ? -6.942 1.850 13.306 1.00 98.69 104 TRP A CA 1
ATOM 864 C C . TRP A 1 104 ? -8.413 2.060 13.669 1.00 98.69 104 TRP A C 1
ATOM 866 O O . TRP A 1 104 ? -9.155 2.606 12.852 1.00 98.69 104 TRP A O 1
ATOM 876 N N . ARG A 1 105 ? -8.830 1.674 14.880 1.00 98.69 105 ARG A N 1
ATOM 877 C CA . ARG A 1 105 ? -10.210 1.798 15.367 1.00 98.69 105 ARG A CA 1
ATOM 878 C C . ARG A 1 105 ? -10.716 3.228 15.272 1.00 98.69 105 ARG A C 1
ATOM 880 O O . ARG A 1 105 ? -11.830 3.452 14.787 1.00 98.69 105 ARG A O 1
ATOM 887 N N . GLU A 1 106 ? -9.903 4.179 15.720 1.00 98.44 106 GLU A N 1
ATOM 888 C CA . GLU A 1 106 ? -10.242 5.600 15.719 1.00 98.44 106 GLU A CA 1
ATOM 889 C C . GLU A 1 106 ? -10.503 6.106 14.290 1.00 98.44 106 GLU A C 1
ATOM 891 O O . GLU A 1 106 ? -11.554 6.695 14.010 1.00 98.44 106 GLU A O 1
ATOM 896 N N . VAL A 1 107 ? -9.599 5.800 13.353 1.00 98.50 107 VAL A N 1
ATOM 897 C CA . VAL A 1 107 ? -9.730 6.203 11.942 1.00 98.50 107 VAL A CA 1
ATOM 898 C C . VAL A 1 107 ? -10.893 5.482 11.261 1.00 98.50 107 VAL A C 1
ATOM 900 O O . VAL A 1 107 ? -11.682 6.115 10.556 1.00 98.50 107 VAL A O 1
ATOM 903 N N . TYR A 1 108 ? -11.019 4.172 11.480 1.00 98.62 108 TYR A N 1
ATOM 904 C CA . TYR A 1 108 ? -12.064 3.338 10.896 1.00 98.62 108 TYR A CA 1
ATOM 905 C C . TYR A 1 108 ? -13.448 3.861 11.268 1.00 98.62 108 TYR A C 1
ATOM 907 O O . TYR A 1 108 ? -14.260 4.122 10.384 1.00 98.62 108 TYR A O 1
ATOM 915 N N . SER A 1 109 ? -13.701 4.052 12.565 1.00 98.19 109 SER A N 1
ATOM 916 C CA . SER A 1 109 ? -15.008 4.480 13.077 1.00 98.19 109 SER A CA 1
ATOM 917 C C . SER A 1 109 ? -15.384 5.858 12.532 1.00 98.19 109 SER A C 1
ATOM 919 O O . SER A 1 109 ? -16.469 6.037 11.984 1.00 98.19 109 SER A O 1
ATOM 921 N N . THR A 1 110 ? -14.436 6.799 12.564 1.00 97.94 110 THR A N 1
ATOM 922 C CA . THR A 1 110 ? -14.636 8.167 12.067 1.00 97.94 110 THR A CA 1
ATOM 923 C C . THR A 1 110 ? -14.983 8.201 10.579 1.00 97.94 110 THR A C 1
ATOM 925 O O . THR A 1 110 ? -15.919 8.887 10.168 1.00 97.94 110 THR A O 1
ATOM 928 N N . LEU A 1 111 ? -14.252 7.456 9.744 1.00 98.25 111 LEU A N 1
ATOM 929 C CA . LEU A 1 111 ? -14.521 7.423 8.305 1.00 98.25 111 LEU A CA 1
ATOM 930 C C . LEU A 1 111 ? -15.804 6.651 7.979 1.00 98.25 111 LEU A C 1
ATOM 932 O O . LEU A 1 111 ? -16.556 7.062 7.092 1.00 98.25 111 LEU A O 1
ATOM 936 N N . ARG A 1 112 ? -16.086 5.568 8.712 1.00 97.25 112 ARG A N 1
ATOM 937 C CA . ARG A 1 112 ? -17.268 4.727 8.501 1.00 97.25 112 ARG A CA 1
ATOM 938 C C . ARG A 1 112 ? -18.574 5.504 8.635 1.00 97.25 112 ARG A C 1
ATOM 940 O O . ARG A 1 112 ? -19.492 5.257 7.843 1.00 97.25 112 ARG A O 1
ATOM 947 N N . ASP A 1 113 ? -18.632 6.433 9.586 1.00 97.12 113 ASP A N 1
ATOM 948 C CA . ASP A 1 113 ? -19.780 7.315 9.817 1.00 97.12 113 ASP A CA 1
ATOM 949 C C . ASP A 1 113 ? -20.003 8.283 8.645 1.00 97.12 113 ASP A C 1
ATOM 951 O O . ASP A 1 113 ? -21.141 8.543 8.241 1.00 97.12 113 ASP A O 1
ATOM 955 N N . LEU A 1 114 ? -18.919 8.761 8.025 1.00 98.19 114 LEU A N 1
ATOM 956 C CA . LEU A 1 114 ? -18.973 9.702 6.903 1.00 98.19 114 LEU A CA 1
ATOM 957 C C . LEU A 1 114 ? -19.322 9.037 5.568 1.00 98.19 114 LEU A C 1
ATOM 959 O O . LEU A 1 114 ? -19.910 9.689 4.699 1.00 98.19 114 LEU A O 1
ATOM 963 N N . TYR A 1 115 ? -18.997 7.754 5.378 1.00 98.00 115 TYR A N 1
ATOM 964 C CA . TYR A 1 115 ? -19.167 7.088 4.083 1.00 98.00 115 TYR A CA 1
ATOM 965 C C . TYR A 1 115 ? -20.602 7.126 3.561 1.00 98.00 115 TYR A C 1
ATOM 967 O O . TYR A 1 115 ? -20.799 7.363 2.373 1.00 98.00 115 TYR A O 1
ATOM 975 N N . THR A 1 116 ? -21.604 6.959 4.427 1.00 95.19 116 THR A N 1
ATOM 976 C CA . THR A 1 116 ? -23.023 6.924 4.014 1.00 95.19 116 THR A CA 1
ATOM 977 C C . THR A 1 116 ? -23.492 8.199 3.311 1.00 95.19 116 THR A C 1
ATOM 979 O O . THR A 1 116 ? -24.421 8.148 2.510 1.00 95.19 116 THR A O 1
ATOM 982 N N . THR A 1 117 ? -22.849 9.331 3.598 1.00 97.56 117 THR A N 1
ATOM 983 C CA . THR A 1 117 ? -23.221 10.652 3.078 1.00 97.56 117 THR A CA 1
ATOM 984 C C . THR A 1 117 ? -22.219 11.210 2.068 1.00 97.56 117 THR A C 1
ATOM 986 O O . THR A 1 117 ? -22.585 12.093 1.296 1.00 97.56 117 THR A O 1
ATOM 989 N N . HIS A 1 118 ? -20.982 10.702 2.044 1.00 98.44 118 HIS A N 1
ATOM 990 C CA . HIS A 1 118 ? -19.893 11.279 1.245 1.00 98.44 118 HIS A CA 1
ATOM 991 C C . HIS A 1 118 ? -19.273 10.319 0.223 1.00 98.44 118 HIS A C 1
ATOM 993 O O . HIS A 1 1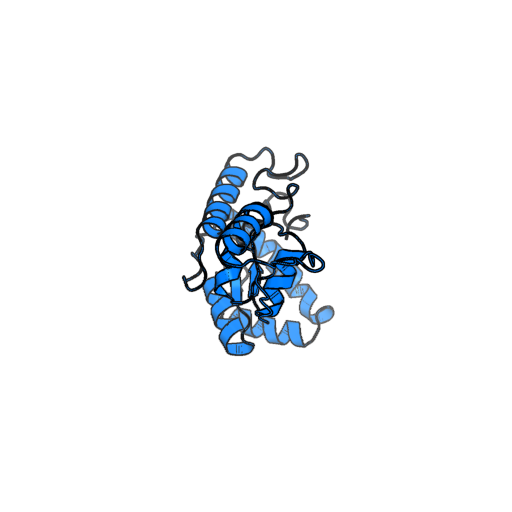18 ? -18.643 10.782 -0.728 1.00 98.44 118 HIS A O 1
ATOM 999 N N . ALA A 1 119 ? -19.402 9.002 0.403 1.00 98.38 119 ALA A N 1
ATOM 1000 C CA . ALA A 1 119 ? -18.801 8.026 -0.501 1.00 98.38 119 ALA A CA 1
ATOM 1001 C C . ALA A 1 119 ? -19.735 7.690 -1.675 1.00 98.38 119 ALA A C 1
ATOM 1003 O O . ALA A 1 119 ? -20.959 7.738 -1.553 1.00 98.38 119 ALA A O 1
ATOM 1004 N N . CYS A 1 120 ? -19.159 7.315 -2.820 1.00 98.56 120 CYS A N 1
ATOM 1005 C CA . CYS A 1 120 ? -19.940 6.790 -3.939 1.00 98.56 120 CYS A CA 1
ATOM 1006 C C . CYS A 1 120 ? -20.514 5.395 -3.627 1.00 98.56 120 CYS A C 1
ATOM 1008 O O . CYS A 1 120 ? -20.032 4.684 -2.740 1.00 98.56 120 CYS A O 1
ATOM 1010 N N . SER A 1 121 ? -21.522 4.983 -4.398 1.00 98.25 121 SER A N 1
ATOM 1011 C CA . SER A 1 121 ? -22.172 3.669 -4.288 1.00 98.25 121 SER A CA 1
ATOM 1012 C C . SER A 1 121 ? -21.184 2.504 -4.336 1.00 98.25 121 SER A C 1
ATOM 1014 O O . SER A 1 121 ? -21.265 1.591 -3.520 1.00 98.25 121 SER A O 1
ATOM 1016 N N . GLU A 1 122 ? -20.204 2.565 -5.235 1.00 98.31 122 GLU A N 1
ATOM 1017 C CA . GLU A 1 122 ? -19.206 1.517 -5.444 1.00 98.31 122 GLU A CA 1
ATOM 1018 C C . GLU A 1 122 ? -18.338 1.318 -4.202 1.00 98.31 122 GLU A C 1
ATOM 1020 O O . GLU A 1 122 ? -17.999 0.186 -3.859 1.00 98.31 122 GLU A O 1
ATOM 1025 N N . HIS A 1 123 ? -18.005 2.406 -3.499 1.00 98.50 123 HIS A N 1
ATOM 1026 C CA . HIS A 1 123 ? -17.286 2.322 -2.235 1.00 98.50 123 HIS A CA 1
ATOM 1027 C C . HIS A 1 123 ? -18.148 1.651 -1.164 1.00 98.50 123 HIS A C 1
ATOM 1029 O O . HIS A 1 123 ? -17.668 0.737 -0.505 1.00 98.50 123 HIS A O 1
ATOM 1035 N N . LEU A 1 124 ? -19.412 2.055 -1.007 1.00 98.19 124 LEU A N 1
ATOM 1036 C CA . LEU A 1 124 ? -20.316 1.481 -0.002 1.00 98.19 124 LEU A CA 1
ATOM 1037 C C . LEU A 1 124 ? -20.540 -0.023 -0.217 1.00 98.19 124 LEU A C 1
ATOM 1039 O O . LEU A 1 124 ? -20.461 -0.807 0.731 1.00 98.19 124 LEU A O 1
ATOM 1043 N N . GLU A 1 125 ? -20.769 -0.434 -1.465 1.00 97.94 125 GLU A N 1
ATOM 1044 C CA . GLU A 1 125 ? -20.935 -1.841 -1.838 1.00 97.94 125 GLU A CA 1
ATOM 1045 C C . GLU A 1 125 ? -19.658 -2.651 -1.593 1.00 97.94 125 GLU A C 1
ATOM 1047 O O . GLU A 1 125 ? -19.705 -3.727 -0.989 1.00 97.94 125 GLU A O 1
ATOM 1052 N N . ALA A 1 126 ? -18.503 -2.138 -2.030 1.00 97.75 126 ALA A N 1
ATOM 1053 C CA . ALA A 1 126 ? -17.223 -2.803 -1.823 1.00 97.75 126 ALA A CA 1
ATOM 1054 C C . ALA A 1 126 ? -16.869 -2.898 -0.334 1.00 97.75 126 ALA A C 1
ATOM 1056 O O . ALA A 1 126 ? -16.431 -3.953 0.120 1.00 97.75 126 ALA A O 1
ATOM 1057 N N . PHE A 1 127 ? -17.095 -1.833 0.435 1.00 98.12 127 PHE A N 1
ATOM 1058 C CA . PHE A 1 127 ? -16.780 -1.779 1.857 1.00 98.12 127 PHE A CA 1
ATOM 1059 C C . PHE A 1 127 ? -17.574 -2.820 2.652 1.00 98.12 127 PHE A C 1
ATOM 1061 O O . PHE A 1 127 ? -16.989 -3.556 3.443 1.00 98.12 127 PHE A O 1
ATOM 1068 N N . HIS A 1 128 ? -18.870 -2.986 2.364 1.00 97.88 128 HIS A N 1
ATOM 1069 C CA . HIS A 1 128 ? -19.677 -4.039 2.988 1.00 97.88 128 HIS A CA 1
ATOM 1070 C C . HIS A 1 128 ? -19.126 -5.450 2.710 1.00 97.88 128 HIS A C 1
ATOM 1072 O O . HIS A 1 128 ? -19.134 -6.327 3.576 1.00 97.88 128 HIS A O 1
ATOM 1078 N N . LEU A 1 129 ? -18.613 -5.685 1.499 1.00 98.38 129 LEU A N 1
ATOM 1079 C CA . LEU A 1 129 ? -17.985 -6.960 1.153 1.00 98.38 129 LEU A CA 1
ATOM 1080 C C . LEU A 1 129 ? -16.643 -7.153 1.866 1.00 98.38 129 LEU A C 1
ATOM 1082 O O . LEU A 1 129 ? -16.340 -8.273 2.273 1.00 98.38 129 LEU A O 1
ATOM 1086 N N . LEU A 1 130 ? -15.861 -6.088 2.041 1.00 98.31 130 LEU A N 1
ATOM 1087 C CA . LEU A 1 130 ? -14.602 -6.124 2.784 1.00 98.31 130 LEU A CA 1
ATOM 1088 C C . LEU A 1 130 ? -14.833 -6.416 4.277 1.00 98.31 130 LEU A C 1
ATOM 1090 O O . LEU A 1 130 ? -14.102 -7.230 4.844 1.00 98.31 130 LEU A O 1
ATOM 1094 N N . GLU A 1 131 ? -15.878 -5.848 4.892 1.00 98.25 131 GLU A N 1
ATOM 1095 C CA . GLU A 1 131 ? -16.306 -6.188 6.263 1.00 98.25 131 GLU A CA 1
ATOM 1096 C C . GLU A 1 131 ? -16.648 -7.679 6.373 1.00 98.25 131 GLU A C 1
ATOM 1098 O O . GLU A 1 131 ? -16.202 -8.378 7.282 1.00 98.25 131 GLU A O 1
ATOM 1103 N N . LYS A 1 132 ? -17.388 -8.200 5.390 1.00 98.12 132 LYS A N 1
ATOM 1104 C CA . LYS A 1 132 ? -17.865 -9.585 5.390 1.00 98.12 132 LYS A CA 1
ATOM 1105 C C . LYS A 1 132 ? -16.784 -10.628 5.091 1.00 98.12 132 LYS A C 1
ATOM 1107 O O . LYS A 1 132 ? -16.859 -11.737 5.616 1.00 98.12 132 LYS A O 1
ATOM 1112 N N . HIS A 1 133 ? -15.836 -10.320 4.207 1.00 98.12 133 HIS A N 1
ATOM 1113 C CA . HIS A 1 133 ? -14.933 -11.320 3.622 1.00 98.12 133 HIS A CA 1
ATOM 1114 C C . HIS A 1 133 ? -13.453 -11.107 3.943 1.00 98.12 133 HIS A C 1
ATOM 1116 O O . HIS A 1 133 ? -12.688 -12.064 3.860 1.00 98.12 133 HIS A O 1
ATOM 1122 N N . CYS A 1 134 ? -13.049 -9.893 4.317 1.00 98.19 134 CYS A N 1
ATOM 1123 C CA . CYS A 1 134 ? -11.642 -9.536 4.510 1.00 98.19 134 CYS A CA 1
ATOM 1124 C C . CYS A 1 134 ? -11.315 -9.114 5.948 1.00 98.19 134 CYS A C 1
ATOM 1126 O O . CYS A 1 134 ? -10.205 -8.658 6.211 1.00 98.19 134 CYS A O 1
ATOM 1128 N N . GLY A 1 135 ? -12.272 -9.242 6.873 1.00 97.38 135 GLY A N 1
ATOM 1129 C CA . GLY A 1 135 ? -12.067 -8.913 8.282 1.00 97.38 135 GLY A CA 1
ATOM 1130 C C . GLY A 1 135 ? -11.926 -7.416 8.553 1.00 97.38 135 GLY A C 1
ATOM 1131 O O . GLY A 1 135 ? -11.298 -7.051 9.541 1.00 97.38 135 GLY A O 1
ATOM 1132 N N . TYR A 1 136 ? -12.475 -6.550 7.694 1.00 98.62 136 TYR A N 1
ATOM 1133 C CA . TYR A 1 136 ? -12.566 -5.124 8.010 1.00 98.62 136 TYR A CA 1
ATOM 1134 C C . TYR A 1 136 ? -13.513 -4.948 9.199 1.00 98.62 136 TYR A C 1
ATOM 1136 O O . TYR A 1 136 ? -14.687 -5.307 9.129 1.00 98.62 136 TYR A O 1
ATOM 1144 N N . SER A 1 137 ? -12.991 -4.432 10.305 1.00 98.50 137 SER A N 1
ATOM 1145 C CA . SER A 1 137 ? -13.766 -4.084 11.493 1.00 98.50 137 SER A CA 1
ATOM 1146 C C . SER A 1 137 ? -12.986 -3.059 12.321 1.00 98.50 137 SER A C 1
ATOM 1148 O O . SER A 1 137 ? -11.771 -2.964 12.154 1.00 98.50 137 SER A O 1
ATOM 1150 N N . PRO A 1 138 ? -13.628 -2.314 13.236 1.00 98.31 138 PRO A N 1
ATOM 1151 C CA . PRO A 1 138 ? -12.920 -1.408 14.145 1.00 98.31 138 PRO A CA 1
ATOM 1152 C C . PRO A 1 138 ? -11.832 -2.097 14.987 1.00 98.31 138 PRO A C 1
ATOM 1154 O O . PRO A 1 138 ? -10.872 -1.450 15.380 1.00 98.31 138 PRO A O 1
ATOM 1157 N N . ASP A 1 139 ? -11.949 -3.401 15.239 1.00 98.19 139 ASP A N 1
ATOM 1158 C CA . ASP A 1 139 ? -11.071 -4.145 16.153 1.00 98.19 139 ASP A CA 1
ATOM 1159 C C . ASP A 1 139 ? -10.037 -5.025 15.438 1.00 98.19 139 ASP A C 1
ATOM 1161 O O . ASP A 1 139 ? -9.333 -5.803 16.082 1.00 98.19 139 ASP A O 1
ATOM 1165 N N . ASN A 1 140 ? -9.952 -4.952 14.108 1.00 98.38 140 ASN A N 1
ATOM 1166 C CA . ASN A 1 140 ? -9.046 -5.790 13.332 1.00 98.38 140 ASN A CA 1
ATOM 1167 C C . ASN A 1 140 ? -8.507 -5.057 12.100 1.00 98.38 140 ASN A C 1
ATOM 1169 O O . ASN A 1 140 ? -9.268 -4.687 11.205 1.00 98.38 140 ASN A O 1
ATOM 1173 N N . ILE A 1 141 ? -7.178 -4.932 12.021 1.00 98.75 141 ILE A N 1
ATOM 1174 C CA . ILE A 1 141 ? -6.489 -4.465 10.814 1.00 98.75 141 ILE A CA 1
ATOM 1175 C C . ILE A 1 141 ? -6.441 -5.626 9.801 1.00 98.75 141 ILE A C 1
ATOM 1177 O O . ILE A 1 141 ? -5.850 -6.675 10.093 1.00 98.75 141 ILE A O 1
ATOM 1181 N N . PRO A 1 142 ? -7.033 -5.473 8.603 1.00 98.62 142 PRO A N 1
ATOM 1182 C CA . PRO A 1 142 ? -7.043 -6.507 7.573 1.00 98.62 142 PRO A CA 1
ATOM 1183 C C . PRO A 1 142 ? -5.633 -6.893 7.118 1.00 98.62 142 PRO A C 1
ATOM 1185 O O . PRO A 1 142 ? -4.770 -6.043 6.905 1.00 98.62 142 PRO A O 1
ATOM 1188 N N . GLN A 1 143 ? -5.404 -8.186 6.895 1.00 98.75 143 GLN A N 1
ATOM 1189 C CA . GLN A 1 143 ? -4.135 -8.668 6.351 1.00 98.75 143 GLN A CA 1
ATOM 1190 C C . GLN A 1 143 ? -4.125 -8.526 4.828 1.00 98.75 143 GLN A C 1
ATOM 1192 O O . GLN A 1 143 ? -5.050 -8.988 4.156 1.00 98.75 143 GLN A O 1
ATOM 1197 N N . LEU A 1 144 ? -3.049 -7.958 4.269 1.00 98.62 144 LEU A N 1
ATOM 1198 C CA . LEU A 1 144 ? -2.955 -7.719 2.822 1.00 98.62 144 LEU A CA 1
ATOM 1199 C C . LEU A 1 144 ? -3.149 -8.990 1.992 1.00 98.62 144 LEU A C 1
ATOM 1201 O O . LEU A 1 144 ? -3.721 -8.914 0.913 1.00 98.62 144 LEU A O 1
ATOM 1205 N N . GLU A 1 145 ? -2.701 -10.150 2.477 1.00 98.62 145 GLU A N 1
ATOM 1206 C CA . GLU A 1 145 ? -2.877 -11.428 1.780 1.00 98.62 145 GLU A CA 1
ATOM 1207 C C . GLU A 1 145 ? -4.356 -11.757 1.530 1.00 98.62 145 GLU A C 1
ATOM 1209 O O . GLU A 1 145 ? -4.725 -12.146 0.422 1.00 98.62 145 GLU A O 1
ATOM 1214 N N . ASP A 1 146 ? -5.221 -11.561 2.528 1.00 98.62 146 ASP A N 1
ATOM 1215 C CA . ASP A 1 146 ? -6.644 -11.891 2.406 1.00 98.62 146 ASP A CA 1
ATOM 1216 C C . ASP A 1 146 ? -7.342 -10.905 1.461 1.00 98.62 146 ASP A C 1
ATOM 1218 O O . ASP A 1 146 ? -8.087 -11.308 0.565 1.00 98.62 146 ASP A O 1
ATOM 1222 N N . VAL A 1 147 ? -7.017 -9.614 1.591 1.00 98.81 147 VAL A N 1
ATOM 1223 C CA . VAL A 1 147 ? -7.523 -8.563 0.698 1.00 98.81 147 VAL A CA 1
ATOM 1224 C C . VAL A 1 147 ? -7.037 -8.786 -0.737 1.00 98.81 147 VAL A C 1
ATOM 1226 O O . VAL A 1 147 ? -7.813 -8.650 -1.679 1.00 98.81 147 VAL A O 1
ATOM 1229 N N . SER A 1 148 ? -5.777 -9.184 -0.923 1.00 98.69 148 SER A N 1
ATOM 1230 C CA . SER A 1 148 ? -5.179 -9.480 -2.228 1.00 98.69 148 SER A CA 1
ATOM 1231 C C . SER A 1 148 ? -5.902 -10.625 -2.933 1.00 98.69 148 SER A C 1
ATOM 1233 O O . SER A 1 148 ? -6.264 -10.495 -4.103 1.00 98.69 148 SER A O 1
ATOM 1235 N N . ARG A 1 149 ? -6.181 -11.728 -2.221 1.00 98.62 149 ARG A N 1
ATOM 1236 C CA . ARG A 1 149 ? -6.964 -12.849 -2.767 1.00 98.62 149 ARG A CA 1
ATOM 1237 C C . ARG A 1 149 ? -8.371 -12.417 -3.152 1.00 98.62 149 ARG A C 1
ATOM 1239 O O . ARG A 1 149 ? -8.798 -12.697 -4.270 1.00 98.62 149 ARG A O 1
ATOM 1246 N N . PHE A 1 150 ? -9.051 -11.688 -2.268 1.00 98.62 150 PHE A N 1
ATOM 1247 C CA . PHE A 1 150 ? -10.393 -11.179 -2.534 1.00 98.62 150 PHE A CA 1
ATOM 1248 C C . PHE A 1 150 ? -10.423 -10.290 -3.786 1.00 98.62 150 PHE A C 1
ATOM 1250 O O . PHE A 1 150 ? -11.220 -10.519 -4.693 1.00 98.62 150 PHE A O 1
ATOM 1257 N N . LEU A 1 151 ? -9.520 -9.312 -3.897 1.00 98.69 151 LEU A N 1
ATOM 1258 C CA . LEU A 1 151 ? -9.429 -8.448 -5.079 1.00 98.69 151 LEU A CA 1
ATOM 1259 C C . LEU A 1 151 ? -9.134 -9.250 -6.353 1.00 98.69 151 LEU A C 1
ATOM 1261 O O . LEU A 1 151 ? -9.706 -8.965 -7.412 1.00 98.69 151 LEU A O 1
ATOM 1265 N N . LYS A 1 152 ? -8.297 -10.287 -6.254 1.00 98.31 152 LYS A N 1
ATOM 1266 C CA . LYS A 1 152 ? -7.891 -11.099 -7.403 1.00 98.31 152 LYS A CA 1
ATOM 1267 C C . LYS A 1 152 ? -9.056 -11.898 -7.957 1.00 98.31 152 LYS A C 1
ATOM 1269 O O . LYS A 1 152 ? -9.234 -11.935 -9.172 1.00 98.31 152 LYS A O 1
ATOM 1274 N N . GLU A 1 153 ? -9.874 -12.473 -7.085 1.00 98.25 153 GLU A N 1
ATOM 1275 C CA . GLU A 1 153 ? -11.096 -13.182 -7.472 1.00 98.25 153 GLU A CA 1
ATOM 1276 C C . GLU A 1 153 ? -12.146 -12.246 -8.080 1.00 98.25 153 GLU A C 1
ATOM 1278 O O . GLU A 1 153 ? -12.868 -12.639 -8.995 1.00 98.25 153 GLU A O 1
ATOM 1283 N N . ARG A 1 154 ? -12.231 -10.996 -7.606 1.00 97.38 154 ARG A N 1
ATOM 1284 C CA . ARG A 1 154 ? -13.270 -10.047 -8.037 1.00 97.38 154 ARG A CA 1
ATOM 1285 C C . ARG A 1 154 ? -12.930 -9.310 -9.327 1.00 97.38 154 ARG A C 1
ATOM 1287 O O . ARG A 1 154 ? -13.811 -9.117 -10.160 1.00 97.38 154 ARG A O 1
ATOM 1294 N N . THR A 1 155 ? -11.688 -8.860 -9.490 1.00 98.00 155 THR A N 1
ATOM 1295 C CA . THR A 1 155 ? -11.288 -7.979 -10.606 1.00 98.00 155 THR A CA 1
ATOM 1296 C C . THR A 1 155 ? -9.937 -8.343 -11.221 1.00 98.00 155 THR A C 1
ATOM 1298 O O . THR A 1 155 ? -9.501 -7.726 -12.200 1.00 98.00 155 THR A O 1
ATOM 1301 N N . GLY A 1 156 ? -9.247 -9.345 -10.676 1.00 98.25 156 GLY A N 1
ATOM 1302 C CA . GLY A 1 156 ? -7.875 -9.678 -11.046 1.00 98.25 156 GLY A CA 1
ATOM 1303 C C . GLY A 1 156 ? -6.829 -8.717 -10.478 1.00 98.25 156 GLY A C 1
ATOM 1304 O O . GLY A 1 156 ? -5.659 -8.872 -10.818 1.00 98.25 156 GLY A O 1
ATOM 1305 N N . PHE A 1 157 ? -7.216 -7.741 -9.644 1.00 98.56 157 PHE A N 1
ATOM 1306 C CA . PHE A 1 157 ? -6.250 -6.930 -8.903 1.00 98.56 157 PHE A CA 1
ATOM 1307 C C . PHE A 1 157 ? -5.625 -7.720 -7.762 1.00 98.56 157 PHE A C 1
ATOM 1309 O O . PHE A 1 157 ? -6.294 -8.511 -7.118 1.00 98.56 157 PHE A O 1
ATOM 1316 N N . GLN A 1 158 ? -4.354 -7.482 -7.476 1.00 98.31 158 GLN A N 1
ATOM 1317 C CA . GLN A 1 158 ? -3.686 -8.064 -6.316 1.00 98.31 158 GLN A CA 1
ATOM 1318 C C . GLN A 1 158 ? -2.812 -7.019 -5.630 1.00 98.31 158 GLN A C 1
ATOM 1320 O O . GLN A 1 158 ? -2.348 -6.063 -6.257 1.00 98.31 158 GLN A O 1
ATOM 1325 N N . LEU A 1 159 ? -2.600 -7.204 -4.333 1.00 98.50 159 LEU A N 1
ATOM 1326 C CA . LEU A 1 159 ? -1.735 -6.344 -3.542 1.00 98.50 159 LEU A CA 1
ATOM 1327 C C . LEU A 1 159 ? -0.302 -6.865 -3.573 1.00 98.50 159 LEU A C 1
ATOM 1329 O O . LEU A 1 159 ? -0.054 -8.062 -3.730 1.00 98.50 159 LEU A O 1
ATOM 1333 N N . ARG A 1 160 ? 0.643 -5.946 -3.409 1.00 98.06 160 ARG A N 1
ATOM 1334 C CA . ARG A 1 160 ? 2.057 -6.242 -3.207 1.00 98.06 160 ARG A CA 1
ATOM 1335 C C . ARG A 1 160 ? 2.581 -5.383 -2.056 1.00 98.06 160 ARG A C 1
ATOM 1337 O O . ARG A 1 160 ? 2.377 -4.170 -2.111 1.00 98.06 160 ARG A O 1
ATOM 1344 N N . PRO A 1 161 ? 3.229 -5.967 -1.032 1.00 97.62 161 PRO A N 1
ATOM 1345 C CA . PRO A 1 161 ? 3.771 -5.186 0.069 1.00 97.62 161 PRO A CA 1
ATOM 1346 C C . PRO A 1 161 ? 4.899 -4.280 -0.430 1.00 97.62 161 PRO A C 1
ATOM 1348 O O . PRO A 1 161 ? 5.787 -4.724 -1.164 1.00 97.62 161 PRO A O 1
ATOM 1351 N N . VAL A 1 162 ? 4.876 -3.016 -0.013 1.00 95.50 162 VAL A N 1
ATOM 1352 C CA . VAL A 1 162 ? 5.913 -2.029 -0.330 1.00 95.50 162 VAL A CA 1
ATOM 1353 C C . VAL A 1 162 ? 6.396 -1.329 0.937 1.00 95.50 162 VAL A C 1
ATOM 1355 O O . VAL A 1 162 ? 5.620 -1.070 1.853 1.00 95.50 162 VAL A O 1
ATOM 1358 N N . ALA A 1 163 ? 7.696 -1.035 1.002 1.00 91.81 163 ALA A N 1
ATOM 1359 C CA . ALA A 1 163 ? 8.309 -0.437 2.189 1.00 91.81 163 ALA A CA 1
ATOM 1360 C C . ALA A 1 163 ? 7.971 1.058 2.363 1.00 91.81 163 ALA A C 1
ATOM 1362 O O . ALA A 1 163 ? 8.098 1.590 3.461 1.00 91.81 163 ALA A O 1
ATOM 1363 N N . GLY A 1 164 ? 7.532 1.729 1.295 1.00 89.62 164 GLY A N 1
ATOM 1364 C CA . GLY A 1 164 ? 7.264 3.163 1.277 1.00 89.62 164 GLY A CA 1
ATOM 1365 C C . GLY A 1 164 ? 6.869 3.652 -0.115 1.00 89.62 164 GLY A C 1
ATOM 1366 O O . GLY A 1 164 ? 6.405 2.875 -0.954 1.00 89.62 164 GLY A O 1
ATOM 1367 N N . LEU A 1 165 ? 7.062 4.946 -0.373 1.00 89.31 165 LEU A N 1
ATOM 1368 C CA . LEU A 1 165 ? 6.656 5.568 -1.631 1.00 89.31 165 LEU A CA 1
ATOM 1369 C C . LEU A 1 165 ? 7.609 5.193 -2.775 1.00 89.31 165 LEU A C 1
ATOM 1371 O O . LEU A 1 165 ? 8.787 5.547 -2.757 1.00 89.31 165 LEU A O 1
ATOM 1375 N N . LEU A 1 166 ? 7.092 4.519 -3.802 1.00 91.56 166 LEU A N 1
ATOM 1376 C CA . LEU A 1 166 ? 7.850 4.211 -5.017 1.00 91.56 166 LEU A CA 1
ATOM 1377 C C . LEU A 1 166 ? 7.958 5.418 -5.946 1.00 91.56 166 LEU A C 1
ATOM 1379 O O . LEU A 1 166 ? 7.132 6.332 -5.929 1.00 91.56 166 LEU A O 1
ATOM 1383 N N . SER A 1 167 ? 8.938 5.370 -6.848 1.00 93.00 167 SER A N 1
ATOM 1384 C CA . SER A 1 167 ? 8.950 6.245 -8.013 1.00 93.00 167 SER A CA 1
ATOM 1385 C C . SER A 1 167 ? 7.637 6.106 -8.792 1.00 93.00 167 SER A C 1
ATOM 1387 O O . SER A 1 167 ? 7.090 5.008 -8.939 1.00 93.00 167 SER A O 1
ATOM 1389 N N . ALA A 1 168 ? 7.150 7.216 -9.354 1.00 94.06 168 ALA A N 1
ATOM 1390 C CA . ALA A 1 168 ? 5.918 7.211 -10.144 1.00 94.06 168 ALA A CA 1
ATOM 1391 C C . ALA A 1 168 ? 5.968 6.184 -11.291 1.00 94.06 168 ALA A C 1
ATOM 1393 O O . ALA A 1 168 ? 4.965 5.550 -11.601 1.00 94.06 168 ALA A O 1
ATOM 1394 N N . ARG A 1 169 ? 7.150 5.977 -11.891 1.00 93.81 169 ARG A N 1
ATOM 1395 C CA . ARG A 1 169 ? 7.361 4.973 -12.940 1.00 93.81 169 ARG A CA 1
ATOM 1396 C C . ARG A 1 169 ? 7.061 3.562 -12.439 1.00 93.81 169 ARG A C 1
ATOM 1398 O O . ARG A 1 169 ? 6.304 2.855 -13.094 1.00 93.81 169 ARG A O 1
ATOM 1405 N N . ASP A 1 170 ? 7.639 3.167 -11.310 1.00 94.81 170 ASP A N 1
ATOM 1406 C CA . ASP A 1 170 ? 7.496 1.811 -10.768 1.00 94.81 170 ASP A CA 1
ATOM 1407 C C . ASP A 1 170 ? 6.075 1.543 -10.265 1.00 94.81 170 ASP A C 1
ATOM 1409 O O . ASP A 1 170 ? 5.504 0.480 -10.533 1.00 94.81 170 ASP A O 1
ATOM 1413 N N . PHE A 1 171 ? 5.470 2.526 -9.589 1.00 96.44 171 PHE A N 1
ATOM 1414 C CA . PHE A 1 171 ? 4.091 2.414 -9.123 1.00 96.44 171 PHE A CA 1
ATOM 1415 C C . PHE A 1 171 ? 3.119 2.257 -10.299 1.00 96.44 171 PHE A C 1
ATOM 1417 O O . PHE A 1 171 ? 2.360 1.290 -10.355 1.00 96.44 171 PHE A O 1
ATOM 1424 N N . LEU A 1 172 ? 3.191 3.150 -11.293 1.00 96.88 172 LEU A N 1
ATOM 1425 C CA . LEU A 1 172 ? 2.306 3.100 -12.459 1.00 96.88 172 LEU A CA 1
ATOM 1426 C C . LEU A 1 172 ? 2.565 1.866 -13.336 1.00 96.88 172 LEU A C 1
ATOM 1428 O O . LEU A 1 172 ? 1.617 1.297 -13.876 1.00 96.88 172 LEU A O 1
ATOM 1432 N N . ALA A 1 173 ? 3.815 1.402 -13.442 1.00 96.38 173 ALA A N 1
ATOM 1433 C CA . ALA A 1 173 ? 4.128 0.149 -14.128 1.00 96.38 173 ALA A CA 1
ATOM 1434 C C . ALA A 1 173 ? 3.473 -1.062 -13.443 1.00 96.38 173 ALA A C 1
ATOM 1436 O O . ALA A 1 173 ? 3.016 -1.971 -14.132 1.00 96.38 173 ALA A O 1
ATOM 1437 N N . SER A 1 174 ? 3.363 -1.060 -12.110 1.00 97.50 174 SER A N 1
ATOM 1438 C CA . SER A 1 174 ? 2.684 -2.126 -11.355 1.00 97.50 174 SER A CA 1
ATOM 1439 C C . SER A 1 174 ? 1.185 -2.190 -11.683 1.00 97.50 174 SER A C 1
ATOM 1441 O O . SER A 1 174 ? 0.635 -3.277 -11.884 1.00 97.50 174 SER A O 1
ATOM 1443 N N . LEU A 1 175 ? 0.533 -1.032 -11.855 1.00 98.19 175 LEU A N 1
ATOM 1444 C CA . LEU A 1 175 ? -0.892 -0.959 -12.202 1.00 98.19 175 LEU A CA 1
ATOM 1445 C C . LEU A 1 175 ? -1.210 -1.574 -13.573 1.00 98.19 175 LEU A C 1
ATOM 1447 O O . LEU A 1 175 ? -2.300 -2.118 -13.751 1.00 98.19 175 LEU A O 1
ATOM 1451 N N . ALA A 1 176 ? -0.262 -1.573 -14.519 1.00 97.75 176 ALA A N 1
ATOM 1452 C CA . ALA A 1 176 ? -0.428 -2.240 -15.816 1.00 97.75 176 ALA A CA 1
ATOM 1453 C C . ALA A 1 176 ? -0.632 -3.764 -15.682 1.00 97.75 176 ALA A C 1
ATOM 1455 O O . ALA A 1 176 ? -1.249 -4.386 -16.545 1.00 97.75 176 ALA A O 1
ATOM 1456 N N . PHE A 1 177 ? -0.172 -4.354 -14.575 1.00 98.00 177 PHE A N 1
ATOM 1457 C CA . PHE A 1 177 ? -0.375 -5.762 -14.224 1.00 98.00 177 PHE A CA 1
ATOM 1458 C C . PHE A 1 177 ? -1.527 -5.972 -13.232 1.00 98.00 177 PHE A C 1
ATOM 1460 O O . PHE A 1 177 ? -1.653 -7.063 -12.680 1.00 98.00 177 PHE A O 1
ATOM 1467 N N . ARG A 1 178 ? -2.347 -4.940 -12.976 1.00 98.50 178 ARG A N 1
ATOM 1468 C CA . ARG A 1 178 ? -3.341 -4.914 -11.889 1.00 98.50 178 ARG A CA 1
ATOM 1469 C C . ARG A 1 178 ? -2.716 -5.222 -10.521 1.00 98.50 178 ARG A C 1
ATOM 1471 O O . ARG A 1 178 ? -3.323 -5.868 -9.674 1.00 98.50 178 ARG A O 1
ATOM 1478 N N . VAL A 1 179 ? -1.483 -4.770 -10.299 1.00 98.56 179 VAL A N 1
ATOM 1479 C CA . VAL A 1 179 ? -0.799 -4.903 -9.010 1.00 98.56 179 VAL A CA 1
ATOM 1480 C C . VAL A 1 179 ? -0.766 -3.546 -8.329 1.00 98.56 179 VAL A C 1
ATOM 1482 O O . VAL A 1 179 ? -0.183 -2.601 -8.857 1.00 98.56 179 VAL A O 1
ATOM 1485 N N . PHE A 1 180 ? -1.383 -3.455 -7.156 1.00 98.44 180 PHE A N 1
ATOM 1486 C CA . PHE A 1 180 ? -1.351 -2.257 -6.327 1.00 98.44 180 PHE A CA 1
ATOM 1487 C C . PHE A 1 180 ? -0.311 -2.425 -5.212 1.00 98.44 180 PHE A C 1
ATOM 1489 O O . PHE A 1 180 ? -0.353 -3.385 -4.442 1.00 98.44 180 PHE A O 1
ATOM 1496 N N . GLN A 1 181 ? 0.642 -1.499 -5.152 1.00 97.44 181 GLN A N 1
ATOM 1497 C CA . GLN A 1 181 ? 1.718 -1.486 -4.159 1.00 97.44 181 GLN A CA 1
ATOM 1498 C C . GLN A 1 181 ? 1.179 -0.861 -2.869 1.00 97.44 181 GLN A C 1
ATOM 1500 O O . GLN A 1 181 ? 0.709 0.274 -2.896 1.00 97.44 181 GLN A O 1
ATOM 1505 N N . CYS A 1 182 ? 1.204 -1.605 -1.766 1.00 97.88 182 CYS A N 1
ATOM 1506 C CA . CYS A 1 182 ? 0.496 -1.266 -0.534 1.00 97.88 182 CYS A CA 1
ATOM 1507 C C . CYS A 1 182 ? 1.417 -1.400 0.683 1.00 97.88 182 CYS A C 1
ATOM 1509 O O . CYS A 1 182 ? 2.107 -2.408 0.844 1.00 97.88 182 CYS A O 1
ATOM 1511 N N . THR A 1 183 ? 1.464 -0.360 1.511 1.00 96.75 183 THR A N 1
ATOM 1512 C CA . THR A 1 183 ? 2.205 -0.344 2.775 1.00 96.75 183 THR A CA 1
ATOM 1513 C C . THR A 1 183 ? 1.506 -1.235 3.806 1.00 96.75 183 THR A C 1
ATOM 1515 O O . THR A 1 183 ? 0.307 -1.489 3.725 1.00 96.75 183 THR A O 1
ATOM 1518 N N . GLN A 1 184 ? 2.270 -1.765 4.765 1.00 97.88 184 GLN A N 1
ATOM 1519 C CA . GLN A 1 184 ? 1.736 -2.594 5.861 1.00 97.88 184 GLN A CA 1
ATOM 1520 C C . GLN A 1 184 ? 1.837 -1.925 7.235 1.00 97.88 184 GLN A C 1
ATOM 1522 O O . GLN A 1 184 ? 1.286 -2.446 8.203 1.00 97.88 184 GLN A O 1
ATOM 1527 N N . TYR A 1 185 ? 2.572 -0.816 7.343 1.00 96.62 185 TYR A N 1
ATOM 1528 C CA . TYR A 1 185 ? 2.692 -0.079 8.594 1.00 96.62 185 TYR A CA 1
ATOM 1529 C C . TYR A 1 185 ? 1.464 0.801 8.816 1.00 96.62 185 TYR A C 1
ATOM 1531 O O . TYR A 1 185 ? 0.761 1.155 7.874 1.00 96.62 185 TYR A O 1
ATOM 1539 N N . ILE A 1 186 ? 1.234 1.173 10.070 1.00 97.62 186 ILE A N 1
ATOM 1540 C CA . ILE A 1 186 ? 0.204 2.134 10.449 1.00 97.62 186 ILE A CA 1
ATOM 1541 C C . ILE A 1 186 ? 0.849 3.462 10.845 1.00 97.62 186 ILE A C 1
ATOM 1543 O O . ILE A 1 186 ? 2.015 3.494 11.241 1.00 97.62 186 ILE A O 1
ATOM 1547 N N . ARG A 1 187 ? 0.091 4.555 10.724 1.00 95.81 187 ARG A N 1
ATOM 1548 C CA . ARG A 1 187 ? 0.497 5.884 11.201 1.00 95.81 187 ARG A CA 1
ATOM 1549 C C . ARG A 1 187 ? 0.774 5.870 12.706 1.00 95.81 187 ARG A C 1
ATOM 1551 O O . ARG A 1 187 ? 0.244 5.041 13.438 1.00 95.81 187 ARG A O 1
ATOM 1558 N N . HIS A 1 188 ? 1.576 6.823 13.161 1.00 96.75 188 HIS A N 1
ATOM 1559 C CA . HIS A 1 188 ? 1.907 6.965 14.575 1.00 96.75 188 HIS A CA 1
ATOM 1560 C C . HIS A 1 188 ? 0.673 7.343 15.416 1.00 96.75 188 HIS A C 1
ATOM 1562 O O . HIS A 1 188 ? -0.077 8.248 15.042 1.00 96.75 188 HIS A O 1
ATOM 1568 N N . ALA A 1 189 ? 0.508 6.711 16.581 1.00 96.69 189 ALA A N 1
ATOM 1569 C CA . ALA A 1 189 ? -0.673 6.854 17.439 1.00 96.69 189 ALA A CA 1
ATOM 1570 C C . ALA A 1 189 ? -0.898 8.277 17.984 1.00 96.69 189 ALA A C 1
ATOM 1572 O O . ALA A 1 189 ? -2.013 8.638 18.335 1.00 96.69 189 ALA A O 1
ATOM 1573 N N . SER A 1 190 ? 0.138 9.124 18.025 1.00 95.81 190 SER A N 1
ATOM 1574 C CA . SER A 1 190 ? -0.011 10.527 18.453 1.00 95.81 190 SER A CA 1
ATOM 1575 C C . SER A 1 190 ? -0.705 11.435 17.427 1.00 95.81 190 SER A C 1
ATOM 1577 O O . SER A 1 190 ? -1.062 12.564 17.765 1.00 95.81 190 SER A O 1
ATOM 1579 N N . SER A 1 191 ? -0.877 10.988 16.177 1.00 94.06 191 SER A N 1
ATOM 1580 C CA . SER A 1 191 ? -1.567 11.749 15.127 1.00 94.06 191 SER A CA 1
ATOM 1581 C C . SER A 1 191 ? -2.474 10.841 14.278 1.00 94.06 191 SER A C 1
ATOM 1583 O O . SER A 1 191 ? -2.253 10.654 13.081 1.00 94.06 191 SER A O 1
ATOM 1585 N N . PRO A 1 192 ? -3.526 10.254 14.875 1.00 94.50 192 PRO A N 1
ATOM 1586 C CA . PRO A 1 192 ? -4.379 9.280 14.193 1.00 94.50 192 PRO A CA 1
ATOM 1587 C C . PR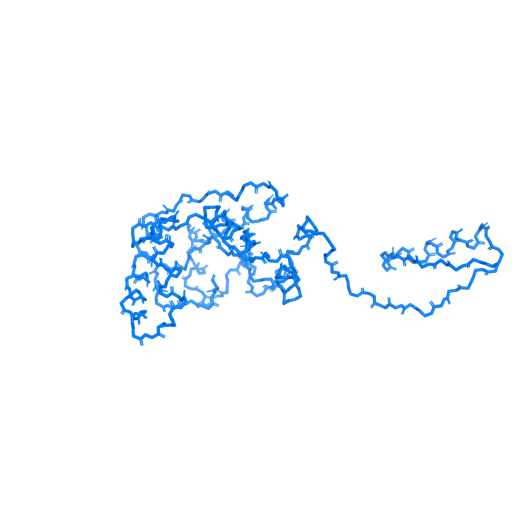O A 1 192 ? -5.160 9.918 13.036 1.00 94.50 192 PRO A C 1
ATOM 1589 O O . PRO A 1 192 ? -5.367 9.290 12.000 1.00 94.50 192 PRO A O 1
ATOM 1592 N N . MET A 1 193 ? -5.525 11.197 13.138 1.00 95.44 193 MET A N 1
ATOM 1593 C CA . MET A 1 193 ? -6.352 11.879 12.134 1.00 95.44 193 MET A CA 1
ATOM 1594 C C . MET A 1 193 ? -5.574 12.497 10.962 1.00 95.44 193 MET A C 1
ATOM 1596 O O . MET A 1 193 ? -6.193 12.979 10.014 1.00 95.44 193 MET A O 1
ATOM 1600 N N . HIS A 1 194 ? -4.236 12.483 10.976 1.00 93.38 194 HIS A N 1
ATOM 1601 C CA . HIS A 1 194 ? -3.437 13.059 9.894 1.00 93.38 194 HIS A CA 1
ATOM 1602 C C . HIS A 1 194 ? -2.095 12.343 9.707 1.00 93.38 194 HIS A C 1
ATOM 1604 O O . HIS A 1 194 ? -1.353 12.132 10.656 1.00 93.38 194 HIS A O 1
ATOM 1610 N N . SER A 1 195 ? -1.761 12.020 8.456 1.00 90.06 195 SER A N 1
ATOM 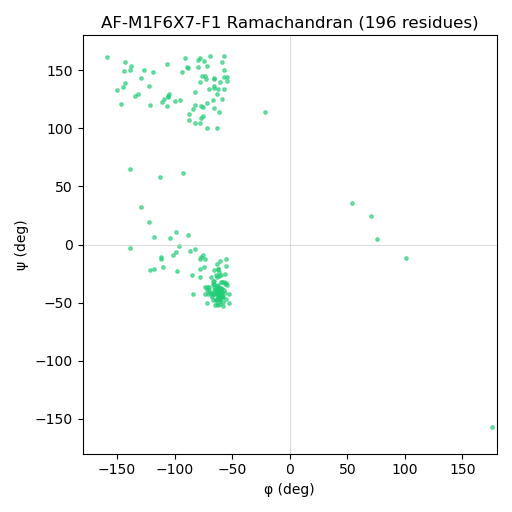1611 C CA . SER A 1 195 ? -0.459 11.475 8.067 1.00 90.06 195 SER A CA 1
ATOM 1612 C C . SER A 1 195 ? -0.071 12.002 6.682 1.00 90.06 195 SER A C 1
ATOM 1614 O O . SER A 1 195 ? -0.924 11.996 5.789 1.00 90.06 195 SER A O 1
ATOM 1616 N N . PRO A 1 196 ? 1.184 12.441 6.468 1.00 87.19 196 PRO A N 1
ATOM 1617 C CA . PRO A 1 196 ? 1.704 12.734 5.133 1.00 87.19 196 PRO A CA 1
ATOM 1618 C C . PRO A 1 196 ? 2.096 11.461 4.360 1.00 87.19 196 PRO A C 1
ATOM 1620 O O . PRO A 1 196 ? 2.353 11.528 3.159 1.00 87.19 196 PRO A O 1
ATOM 1623 N N . GLU A 1 197 ? 2.170 10.317 5.046 1.00 88.31 197 GLU A N 1
ATOM 1624 C CA . GLU A 1 197 ? 2.496 9.007 4.480 1.00 88.31 197 GLU A CA 1
ATOM 1625 C C . GLU A 1 197 ? 1.227 8.222 4.098 1.00 88.31 197 GLU A C 1
ATOM 1627 O O . GLU A 1 197 ? 0.202 8.392 4.773 1.00 88.31 197 GLU A O 1
ATOM 1632 N N . PRO A 1 198 ? 1.297 7.373 3.051 1.00 86.38 198 PRO A N 1
ATOM 1633 C CA . PRO A 1 198 ? 0.182 6.549 2.582 1.00 86.38 198 PRO A CA 1
ATOM 1634 C C . PRO A 1 198 ? -0.154 5.371 3.507 1.00 86.38 198 PRO A C 1
ATOM 1636 O O . PRO A 1 198 ? 0.776 4.633 3.919 1.00 86.38 198 PRO A O 1
#

InterPro domains:
  IPR001273 Aromatic amino acid hydroxylase [PTHR11473] (1-198)
  IPR019774 Aromatic amino acid hydroxylase, C-terminal [PF00351] (37-198)
  IPR019774 Aromatic amino acid hydroxylase, C-terminal [PR00372] (64-83)
  IPR019774 Aromatic amino acid hydroxylase, C-terminal [PR00372] (155-177)
  IPR019774 Aromatic amino acid hydroxylase, C-terminal [PS51410] (23-198)
  IPR036329 Aromatic amino acid monoxygenase, C-terminal domain superfamily [SSF56534] (35-198)
  IPR036951 Aromatic amino acid hydroxylase superfamily [G3DSA:1.10.800.10] (29-198)

Secondary structure (DSSP, 8-state):
---------GGGHHHHHHHHHHH-S--------------SSGGGGGG---B-GGGSSS--TTSTTTT-HHHHHHHHHHHHHHHH--BTBPPPP----HHHHHHHHHHHHHHHHHHHHHS-HHHHHHHHHHHHHS--BTTBPPPHHHHHHHHHHHHS-EEEE-SSPBPHHHHHHHHTTTEEEE------TT-TT--S--

Nearest PDB structures (foldseek):
  1mlw-assembly1_A  TM=9.763E-01  e=1.281E-21  Homo sapiens
  7zih-assembly1_A  TM=9.847E-01  e=3.087E-21  Homo sapiens
  8cji-assembly1_A  TM=9.743E-01  e=4.791E-21  Homo sapiens
  1kw0-assembly1_A-2  TM=9.313E-01  e=3.574E-20  Homo sapiens
  5j6d-assembly3_A  TM=9.399E-01  e=8.611E-20  Homo sapiens

Radius of gyration: 22.59 Å; Cα contacts (8 Å, |Δi|>4): 204; chains: 1; bounding box: 58×32×66 Å

Mean predicted aligned error: 6.7 Å

Sequence (198 aa):
EYYVQCEVHLSDVSTLVSSLKRSAEDVKTTKELKFNWFPRKIAELDKCHHLVTKFDPDLDQDHPGFTDPVYRKRRKMIGDIAFKYKQGEPIPRVEYMEEEIETWREVYSTLRDLYTTHACSEHLEAFHLLEKHCGYSPDNIPQLEDVSRFLKERTGFQLRPVAGLLSARDFLASLAFRVFQCTQYIRHASSPMHSPEP

Organism: Carassius carassius (NCBI:txid217509)

Foldseek 3Di:
DDDDDDDDDPVCVVVVQVVVVVVDVDDDDDDDDPDDDFDPDLQCLLVQFAADPCWDLQDDPPAPCNVPPVLSVVLVVQQVQLNPDGPPDQRDWDDDDPLLLQLQLVLLVVVVVCCVPPNDPVCVVVVVVCVVFQVDDSRDDGTQRSVQVVCCVVPNAGEGEHSFHTDPRSQVSCVVNNYHYDYDDGGDSVCSPDDPGD

pLDDT: mean 91.62, std 9.64, range [51.38, 98.81]